Protein AF-A0AA35X325-F1 (afdb_monomer_lite)

Structure (mmCIF, N/CA/C/O backbone):
data_AF-A0AA35X325-F1
#
_entry.id   AF-A0AA35X325-F1
#
loop_
_atom_site.group_PDB
_atom_site.id
_atom_site.type_symbol
_atom_site.label_atom_id
_atom_site.label_alt_id
_atom_site.label_comp_id
_atom_site.label_asym_id
_atom_site.label_entity_id
_atom_site.label_seq_id
_atom_site.pdbx_PDB_ins_code
_atom_site.Cartn_x
_atom_site.Cartn_y
_atom_site.Cartn_z
_atom_site.occupancy
_atom_site.B_iso_or_equiv
_atom_site.auth_seq_id
_atom_site.auth_comp_id
_atom_site.auth_asym_id
_atom_site.auth_atom_id
_atom_site.pdbx_PDB_model_num
ATOM 1 N N . MET A 1 1 ? -26.531 2.133 -11.674 1.00 77.25 1 MET A N 1
ATOM 2 C CA . MET A 1 1 ? -25.649 3.085 -12.400 1.00 77.25 1 MET A CA 1
ATOM 3 C C . MET A 1 1 ? -24.869 2.344 -13.479 1.00 77.25 1 MET A C 1
ATOM 5 O O . MET A 1 1 ? -24.776 1.127 -13.370 1.00 77.25 1 MET A O 1
ATOM 9 N N . VAL A 1 2 ? -24.311 3.029 -14.482 1.00 86.56 2 VAL A N 1
ATOM 10 C CA . VAL A 1 2 ? -23.499 2.398 -15.542 1.00 86.56 2 VAL A CA 1
ATOM 11 C C . VAL A 1 2 ? -22.135 3.082 -15.603 1.00 86.56 2 VAL A C 1
ATOM 13 O O . VAL A 1 2 ? -22.077 4.308 -15.636 1.00 86.56 2 VAL A O 1
ATOM 16 N N . ALA A 1 3 ? -21.059 2.297 -15.596 1.00 74.25 3 ALA A N 1
ATOM 17 C CA . ALA A 1 3 ? -19.699 2.757 -15.848 1.00 74.25 3 ALA A CA 1
ATOM 18 C C . ALA A 1 3 ? -19.297 2.365 -17.268 1.00 74.25 3 ALA A C 1
ATOM 20 O O . ALA A 1 3 ? -19.497 1.219 -17.679 1.00 74.25 3 ALA A O 1
ATOM 21 N N . LYS A 1 4 ? -18.749 3.331 -18.005 1.00 88.06 4 LYS A N 1
ATOM 22 C CA . LYS A 1 4 ? -18.208 3.136 -19.345 1.00 88.06 4 LYS A CA 1
ATOM 23 C C . LYS A 1 4 ? -16.686 3.155 -19.267 1.00 88.06 4 LYS A C 1
ATOM 25 O O . LYS A 1 4 ? -16.117 4.094 -18.715 1.00 88.06 4 LYS A O 1
ATOM 30 N N . TYR A 1 5 ? -16.056 2.130 -19.819 1.00 81.62 5 TYR A N 1
ATOM 31 C CA . TYR A 1 5 ? -14.619 1.924 -19.789 1.00 81.62 5 TYR A CA 1
ATOM 32 C C . TYR A 1 5 ? -14.043 2.134 -21.182 1.00 81.62 5 TYR A C 1
ATOM 34 O O . TYR A 1 5 ? -14.577 1.657 -22.180 1.00 81.62 5 TYR A O 1
ATOM 42 N N . SER A 1 6 ? -12.935 2.853 -21.233 1.00 80.00 6 SER A N 1
ATOM 43 C CA . SER A 1 6 ? -12.142 3.070 -22.433 1.00 80.00 6 SER A CA 1
ATOM 44 C C . SER A 1 6 ? -10.685 3.150 -22.019 1.00 80.00 6 SER A C 1
ATOM 46 O O . SER A 1 6 ? -10.376 3.751 -20.989 1.00 80.00 6 SER A O 1
ATOM 48 N N . CYS A 1 7 ? -9.795 2.585 -22.823 1.00 71.12 7 CYS A N 1
ATOM 49 C CA . CYS A 1 7 ? -8.366 2.734 -22.603 1.00 71.12 7 CYS A CA 1
ATOM 50 C C . CYS A 1 7 ? -7.884 4.041 -23.230 1.00 71.12 7 CYS A C 1
ATOM 52 O O . CYS A 1 7 ? -8.255 4.362 -24.357 1.00 71.12 7 CYS A O 1
ATOM 54 N N . HIS A 1 8 ? -7.087 4.804 -22.479 1.00 63.03 8 HIS A N 1
ATOM 55 C CA . HIS A 1 8 ? -6.370 5.956 -23.028 1.00 63.03 8 HIS A CA 1
ATOM 56 C C . HIS A 1 8 ? -5.252 5.488 -23.977 1.00 63.03 8 HIS A C 1
ATOM 58 O O . HIS A 1 8 ? -5.067 6.076 -25.035 1.00 63.03 8 HIS A O 1
ATOM 64 N N . GLU A 1 9 ? -4.564 4.396 -23.617 1.00 56.88 9 GLU A N 1
ATOM 65 C CA . GLU A 1 9 ? -3.577 3.684 -24.438 1.00 56.88 9 GLU A CA 1
ATOM 66 C C . GLU A 1 9 ? -3.815 2.167 -24.345 1.00 56.88 9 GLU A C 1
ATOM 68 O O . GLU A 1 9 ? -4.211 1.662 -23.290 1.00 56.88 9 GLU A O 1
ATOM 73 N N . GLY A 1 10 ? -3.568 1.444 -25.441 1.00 67.06 10 GLY A N 1
ATOM 74 C CA . GLY A 1 10 ? -3.755 -0.004 -25.531 1.00 67.06 10 GLY A CA 1
ATOM 75 C C . GLY A 1 10 ? -5.182 -0.457 -25.855 1.00 67.06 10 GLY A C 1
ATOM 76 O O . GLY A 1 10 ? -6.081 0.332 -26.158 1.00 67.06 10 GLY A O 1
ATOM 77 N N . THR A 1 11 ? -5.394 -1.767 -25.765 1.00 74.19 11 THR A N 1
ATOM 78 C CA . THR A 1 11 ? -6.650 -2.437 -26.103 1.00 74.19 11 THR A CA 1
ATOM 79 C C . THR A 1 11 ? -7.456 -2.775 -24.845 1.00 74.19 11 THR A C 1
ATOM 81 O O . THR A 1 11 ? -6.959 -3.432 -23.928 1.00 74.19 11 THR A O 1
ATOM 84 N N . LEU A 1 12 ? -8.739 -2.391 -24.820 1.00 80.94 12 LEU A N 1
ATOM 85 C CA . LEU A 1 12 ? -9.670 -2.799 -23.765 1.00 80.94 12 LEU A CA 1
ATOM 86 C C . LEU A 1 12 ? -9.952 -4.306 -23.863 1.00 80.94 12 LEU A C 1
ATOM 88 O O . LEU A 1 12 ? -10.502 -4.786 -24.854 1.00 80.94 12 LEU A O 1
ATOM 92 N N . VAL A 1 13 ? -9.603 -5.051 -22.820 1.00 84.06 13 VAL A N 1
ATOM 93 C CA . VAL A 1 13 ? -9.885 -6.479 -22.677 1.00 84.06 13 VAL A CA 1
ATOM 94 C C . VAL A 1 13 ? -11.000 -6.647 -21.656 1.00 84.06 13 VAL A C 1
ATOM 96 O O . VAL A 1 13 ? -10.779 -6.540 -20.456 1.00 84.06 13 VAL A O 1
ATOM 99 N N . GLY A 1 14 ? -12.214 -6.910 -22.137 1.00 82.56 14 GLY A N 1
ATOM 100 C CA . GLY A 1 14 ? -13.404 -7.086 -21.304 1.00 82.56 14 GLY A CA 1
ATOM 101 C C . GLY A 1 14 ? -14.577 -6.210 -21.757 1.00 82.56 14 GLY A C 1
ATOM 102 O O . GLY A 1 14 ? -14.540 -5.645 -22.851 1.00 82.56 14 GLY A O 1
ATOM 103 N N . PRO A 1 15 ? -15.652 -6.125 -20.954 1.00 83.75 15 PRO A N 1
ATOM 104 C CA . PRO A 1 15 ? -16.854 -5.382 -21.320 1.00 83.75 15 PRO A CA 1
ATOM 105 C C . PRO A 1 15 ? -16.648 -3.858 -21.239 1.00 83.75 15 PRO A C 1
ATOM 107 O O . PRO A 1 15 ? -16.253 -3.334 -20.203 1.00 83.75 15 PRO A O 1
ATOM 110 N N . GLU A 1 16 ? -17.003 -3.133 -22.308 1.00 90.31 16 GLU A N 1
ATOM 111 C CA . GLU A 1 16 ? -16.954 -1.654 -22.381 1.00 90.31 16 GLU A CA 1
ATOM 112 C C . GLU A 1 16 ? -17.887 -0.977 -21.368 1.00 90.31 16 GLU A C 1
ATOM 114 O O . GLU A 1 16 ? -17.675 0.166 -20.968 1.00 90.31 16 GLU A O 1
ATOM 119 N N . MET A 1 17 ? -18.937 -1.671 -20.936 1.00 90.94 17 MET A N 1
ATOM 120 C CA . MET A 1 17 ? -19.908 -1.145 -19.989 1.00 90.94 17 MET A CA 1
ATOM 121 C C . MET A 1 17 ? -20.159 -2.141 -18.872 1.00 90.94 17 MET A C 1
ATOM 123 O O . MET A 1 17 ? -20.413 -3.321 -19.120 1.00 90.94 17 MET A O 1
ATOM 127 N N . ARG A 1 18 ? -20.163 -1.641 -17.637 1.00 89.69 18 ARG A N 1
ATOM 128 C CA . ARG A 1 18 ? -20.608 -2.399 -16.467 1.00 89.69 18 ARG A CA 1
ATOM 129 C C . ARG A 1 18 ? -21.752 -1.675 -15.788 1.00 89.69 18 ARG A C 1
ATOM 131 O O . ARG A 1 18 ? -21.792 -0.449 -15.743 1.00 89.69 18 ARG A O 1
ATOM 138 N N . THR A 1 19 ? -22.676 -2.449 -15.240 1.00 88.38 19 THR A N 1
ATOM 139 C CA . THR A 1 19 ? -23.802 -1.950 -14.453 1.00 88.38 19 THR A CA 1
ATOM 140 C C . THR A 1 19 ? -23.551 -2.252 -12.990 1.00 88.38 19 THR A C 1
ATOM 142 O O . THR A 1 19 ? -23.205 -3.379 -12.643 1.00 88.38 19 THR A O 1
ATOM 145 N N . CYS A 1 20 ? -23.717 -1.254 -12.131 1.00 83.25 20 CYS A N 1
ATOM 146 C CA . CYS A 1 20 ? -23.688 -1.480 -10.695 1.00 83.25 20 CYS A CA 1
ATOM 147 C C . CYS A 1 20 ? -24.996 -2.122 -10.269 1.00 83.25 20 CYS A C 1
ATOM 149 O O . CYS A 1 20 ? -26.074 -1.585 -10.554 1.00 83.25 20 CYS A O 1
ATOM 151 N N . LEU A 1 21 ? -24.864 -3.274 -9.629 1.00 86.56 21 LEU A N 1
ATOM 152 C CA . LEU A 1 21 ? -25.948 -4.087 -9.119 1.00 86.56 21 LEU A CA 1
ATOM 153 C C . LEU A 1 21 ? -26.358 -3.613 -7.718 1.00 86.56 21 LEU A C 1
ATOM 155 O O . LEU A 1 21 ? -25.634 -2.880 -7.049 1.00 86.56 21 LEU A O 1
ATOM 159 N N . GLU A 1 22 ? -27.521 -4.065 -7.252 1.00 78.94 22 GLU A N 1
ATOM 160 C CA . GLU A 1 22 ? -28.063 -3.702 -5.931 1.00 78.94 22 GLU A CA 1
ATOM 161 C C . GLU A 1 22 ? -27.178 -4.161 -4.765 1.00 78.94 22 GLU A C 1
ATOM 163 O O . GLU A 1 22 ? -27.211 -3.576 -3.688 1.00 78.94 22 GLU A O 1
ATOM 168 N N . ASN A 1 23 ? -26.345 -5.179 -4.989 1.00 75.81 23 ASN A N 1
ATOM 169 C CA . ASN A 1 23 ? -25.362 -5.662 -4.021 1.00 75.81 23 ASN A CA 1
ATOM 170 C C . ASN A 1 23 ? -24.028 -4.886 -4.063 1.00 75.81 23 ASN A C 1
ATOM 172 O O . ASN A 1 23 ? -23.029 -5.380 -3.547 1.00 75.81 23 ASN A O 1
ATOM 176 N N . CYS A 1 24 ? -23.990 -3.728 -4.729 1.00 72.06 24 CYS A N 1
ATOM 177 C CA . CYS A 1 24 ? -22.807 -2.880 -4.900 1.00 72.06 24 CYS A CA 1
ATOM 178 C C . CYS A 1 24 ? -21.634 -3.538 -5.653 1.00 72.06 24 CYS A C 1
ATOM 180 O O . CYS A 1 24 ? -20.513 -3.038 -5.606 1.00 72.06 24 CYS A O 1
ATOM 182 N N . SER A 1 25 ? -21.881 -4.632 -6.380 1.00 76.56 25 SER A N 1
ATOM 183 C CA . SER A 1 25 ? -20.913 -5.223 -7.308 1.00 76.56 25 SER A CA 1
ATOM 184 C C . SER A 1 25 ? -21.193 -4.796 -8.745 1.00 76.56 25 SER A C 1
ATOM 186 O O . SER A 1 25 ? -22.324 -4.480 -9.123 1.00 76.56 25 SER A O 1
ATOM 188 N N . TRP A 1 26 ? -20.154 -4.788 -9.571 1.00 83.25 26 TRP A N 1
ATOM 189 C CA . TRP A 1 26 ? -20.296 -4.500 -10.989 1.00 83.25 26 TRP A CA 1
ATOM 190 C C . TRP A 1 26 ? -20.600 -5.774 -11.776 1.00 83.25 26 TRP A C 1
ATOM 192 O O . TRP A 1 26 ? -19.964 -6.809 -11.587 1.00 83.25 26 TRP A O 1
ATOM 202 N N . SER A 1 27 ? -21.549 -5.683 -12.706 1.00 87.06 27 SER A N 1
ATOM 203 C CA . SER A 1 27 ? -21.894 -6.779 -13.608 1.00 87.06 27 SER A CA 1
ATOM 204 C C . SER A 1 27 ? -20.681 -7.240 -14.421 1.00 87.06 27 SER A C 1
ATOM 206 O O . SER A 1 27 ? -19.956 -6.409 -14.979 1.00 87.06 27 SER A O 1
ATOM 208 N N . GLY A 1 28 ? -20.531 -8.556 -14.573 1.00 83.25 28 GLY A N 1
ATOM 209 C CA . GLY A 1 28 ? -19.512 -9.156 -15.432 1.00 83.25 28 GLY A CA 1
ATOM 210 C C . GLY A 1 28 ? -18.080 -8.999 -14.911 1.00 83.25 28 GLY A C 1
ATOM 211 O O . GLY A 1 28 ? -17.837 -8.489 -13.816 1.00 83.25 28 GLY A O 1
ATOM 212 N N . VAL A 1 29 ? -17.129 -9.464 -15.721 1.00 79.06 29 VAL A N 1
ATOM 213 C CA . VAL A 1 29 ? -15.694 -9.351 -15.433 1.00 79.06 29 VAL A CA 1
ATOM 214 C C . VAL A 1 29 ? -15.224 -7.907 -15.577 1.00 79.06 29 VAL A C 1
ATOM 216 O O . VAL A 1 29 ? -15.726 -7.163 -16.419 1.00 79.06 29 VAL A O 1
ATOM 219 N N . GLU A 1 30 ? -14.282 -7.504 -14.732 1.00 78.50 30 GLU A N 1
ATOM 220 C CA . GLU A 1 30 ? -13.661 -6.190 -14.834 1.00 78.50 30 GLU A CA 1
ATOM 221 C C . GLU A 1 30 ? -12.826 -6.088 -16.113 1.00 78.50 30 GLU A C 1
ATOM 223 O O . GLU A 1 30 ? -12.002 -6.972 -16.357 1.00 78.50 30 GLU A O 1
ATOM 228 N N . PRO A 1 31 ? -13.044 -5.059 -16.953 1.00 81.94 31 PRO A N 1
ATOM 229 C CA . PRO A 1 31 ? -12.206 -4.848 -18.109 1.00 81.94 31 PRO A CA 1
ATOM 230 C C . PRO A 1 31 ? -10.837 -4.332 -17.671 1.00 81.94 31 PRO A C 1
ATOM 232 O O . PRO A 1 31 ? -10.733 -3.473 -16.795 1.00 81.94 31 PRO A O 1
ATOM 235 N N . SER A 1 32 ? -9.790 -4.818 -18.322 1.00 77.69 32 SER A N 1
ATOM 236 C CA . SER A 1 32 ? -8.428 -4.320 -18.162 1.00 77.69 32 SER A CA 1
ATOM 237 C C . SER A 1 32 ? -7.954 -3.659 -19.449 1.00 77.69 32 SER A C 1
ATOM 239 O O . SER A 1 32 ? -8.405 -3.993 -20.546 1.00 77.69 32 SER A O 1
ATOM 241 N N . CYS A 1 33 ? -7.040 -2.702 -19.330 1.00 69.94 33 CYS A N 1
ATOM 242 C CA . CYS A 1 33 ? -6.306 -2.216 -20.488 1.00 69.94 33 CYS A CA 1
ATOM 243 C C . CYS A 1 33 ? -5.093 -3.112 -20.676 1.00 69.94 33 CYS A C 1
ATOM 245 O O . CYS A 1 33 ? -4.198 -3.144 -19.834 1.00 69.94 33 CYS A O 1
ATOM 247 N N . ARG A 1 34 ? -5.076 -3.859 -21.776 1.00 70.81 34 ARG A N 1
ATOM 248 C CA . ARG A 1 34 ? -3.862 -4.521 -22.225 1.00 70.81 34 ARG A CA 1
ATOM 249 C C . ARG A 1 34 ? -3.090 -3.499 -23.038 1.00 70.81 34 ARG A C 1
ATOM 251 O O . ARG A 1 34 ? -3.601 -3.043 -24.058 1.00 70.81 34 ARG A O 1
ATOM 258 N N . ALA A 1 35 ? -1.895 -3.135 -22.578 1.00 60.53 35 ALA A N 1
ATOM 259 C CA . ALA A 1 35 ? -0.989 -2.329 -23.383 1.00 60.53 35 ALA A CA 1
ATOM 260 C C . ALA A 1 35 ? -0.863 -2.979 -24.765 1.00 60.53 35 ALA A C 1
ATOM 262 O O . ALA A 1 35 ? -0.752 -4.205 -24.865 1.00 60.53 35 ALA A O 1
ATOM 263 N N . ASP A 1 36 ? -0.933 -2.178 -25.824 1.00 56.12 36 ASP A N 1
ATOM 264 C CA . ASP A 1 36 ? -0.565 -2.698 -27.128 1.00 56.12 36 ASP A CA 1
ATOM 265 C C . ASP A 1 36 ? 0.918 -3.049 -27.022 1.00 56.12 36 ASP A C 1
ATOM 267 O O . ASP A 1 36 ? 1.764 -2.183 -26.824 1.00 56.12 36 ASP A O 1
ATOM 271 N N . GLU A 1 37 ? 1.228 -4.343 -27.098 1.00 53.28 37 GLU A N 1
ATOM 272 C CA . GLU A 1 37 ? 2.586 -4.897 -26.990 1.00 53.28 37 GLU A CA 1
ATOM 273 C C . GLU A 1 37 ? 3.538 -4.352 -28.079 1.00 53.28 37 GLU A C 1
ATOM 275 O O . GLU A 1 37 ? 4.717 -4.696 -28.129 1.00 53.28 37 GLU A O 1
ATOM 280 N N . SER A 1 38 ? 3.048 -3.472 -28.955 1.00 48.53 38 SER A N 1
ATOM 281 C CA . SER A 1 38 ? 3.828 -2.704 -29.908 1.00 48.53 38 SER A CA 1
ATOM 282 C C . SER A 1 38 ? 4.342 -1.396 -29.289 1.00 48.53 38 SER A C 1
ATOM 284 O O . SER A 1 38 ? 3.757 -0.331 -29.476 1.00 48.53 38 SER A O 1
ATOM 286 N N . ASN A 1 39 ? 5.515 -1.512 -28.666 1.00 50.94 39 ASN A N 1
ATOM 287 C CA . ASN A 1 39 ? 6.536 -0.471 -28.487 1.00 50.94 39 ASN A CA 1
ATOM 288 C C . ASN A 1 39 ? 6.370 0.512 -27.320 1.00 50.94 39 ASN A C 1
ATOM 290 O O . ASN A 1 39 ? 6.187 1.713 -27.508 1.00 50.94 39 ASN A O 1
ATOM 294 N N . GLY A 1 40 ? 6.658 -0.010 -26.129 1.00 59.81 40 GLY A N 1
ATOM 295 C CA . GLY A 1 40 ? 7.314 0.755 -25.077 1.00 59.81 40 GLY A CA 1
ATOM 296 C C . GLY A 1 40 ? 6.371 1.326 -24.032 1.00 59.81 40 GLY A C 1
ATOM 297 O O . GLY A 1 40 ? 5.292 1.832 -24.309 1.00 59.81 40 GLY A O 1
ATOM 298 N N . CYS A 1 41 ? 6.828 1.277 -22.790 1.00 67.62 41 CYS A N 1
ATOM 299 C CA . CYS A 1 41 ? 6.292 2.119 -21.744 1.00 67.62 41 CYS A CA 1
ATOM 300 C C . CYS A 1 41 ? 6.527 3.580 -22.183 1.00 67.62 41 CYS A C 1
ATOM 302 O O . CYS A 1 41 ? 7.651 3.941 -22.500 1.00 67.62 41 CYS A O 1
ATOM 304 N N . SER A 1 42 ? 5.499 4.411 -22.345 1.00 58.06 42 SER A N 1
ATOM 305 C CA . SER A 1 42 ? 5.648 5.771 -22.919 1.00 58.06 42 SER A CA 1
ATOM 306 C C . SER A 1 42 ? 5.153 6.886 -22.001 1.00 58.06 42 SER A C 1
ATOM 308 O O . SER A 1 42 ? 5.399 8.062 -22.269 1.00 58.06 42 SER A O 1
ATOM 310 N N . SER A 1 43 ? 4.517 6.534 -20.884 1.00 58.88 43 SER A N 1
ATOM 311 C CA . SER A 1 43 ? 3.878 7.481 -19.972 1.00 58.88 43 SER A CA 1
ATOM 312 C C . SER A 1 43 ? 4.402 7.356 -18.533 1.00 58.88 43 SER A C 1
ATOM 314 O O . SER A 1 43 ? 4.502 6.239 -18.022 1.00 58.88 43 SER A O 1
ATOM 316 N N . PRO A 1 44 ? 4.653 8.472 -17.822 1.00 57.72 44 PRO A N 1
ATOM 317 C CA . PRO A 1 44 ? 4.916 8.457 -16.382 1.00 57.72 44 PRO A CA 1
ATOM 318 C C . PRO A 1 44 ? 3.797 7.724 -15.615 1.00 57.72 44 PRO A C 1
ATOM 320 O O . PRO A 1 44 ? 2.626 7.900 -15.966 1.00 57.72 44 PRO A O 1
ATOM 323 N N . PRO A 1 45 ? 4.108 6.939 -14.561 1.00 59.38 45 PRO A N 1
ATOM 324 C CA . PRO A 1 45 ? 5.341 6.953 -13.764 1.00 59.38 45 PRO A CA 1
ATOM 325 C C . PRO A 1 45 ? 6.338 5.819 -14.099 1.00 59.38 45 PRO A C 1
ATOM 327 O O . PRO A 1 45 ? 6.833 5.136 -13.202 1.00 59.38 45 PRO A O 1
ATOM 330 N N . THR A 1 46 ? 6.646 5.589 -15.377 1.00 69.38 46 THR A N 1
ATOM 331 C CA . THR A 1 46 ? 7.637 4.578 -15.782 1.00 69.38 46 THR A CA 1
ATOM 332 C C . THR A 1 46 ? 9.054 4.946 -15.346 1.00 69.38 46 THR A C 1
ATOM 334 O O . THR A 1 46 ? 9.450 6.116 -15.345 1.00 69.38 46 THR A O 1
ATOM 337 N N . ARG A 1 47 ? 9.844 3.943 -14.945 1.00 77.56 47 ARG A N 1
ATOM 338 C CA . ARG A 1 47 ? 11.237 4.157 -14.527 1.00 77.56 47 ARG A CA 1
ATOM 339 C C . ARG A 1 47 ? 12.175 4.117 -15.729 1.00 77.56 47 ARG A C 1
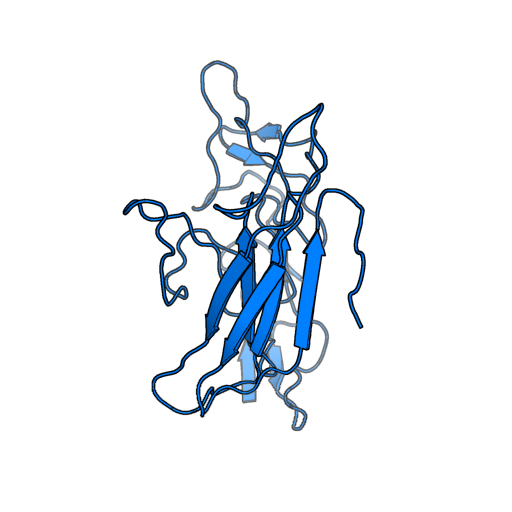ATOM 341 O O . ARG A 1 47 ? 12.134 3.184 -16.524 1.00 77.56 47 ARG A O 1
ATOM 348 N N . GLN A 1 48 ? 13.049 5.114 -15.834 1.00 83.00 48 GLN A N 1
ATOM 349 C CA . GLN A 1 48 ? 14.077 5.177 -16.873 1.00 83.00 48 GLN A CA 1
ATOM 350 C C . GLN A 1 48 ? 15.273 4.290 -16.527 1.00 83.00 48 GLN A C 1
ATOM 352 O O . GLN A 1 48 ? 15.634 4.141 -15.356 1.00 83.00 48 GLN A O 1
ATOM 357 N N . CYS A 1 49 ? 15.914 3.737 -17.554 1.00 85.31 49 CYS A N 1
ATOM 358 C CA . CYS A 1 49 ? 17.157 3.005 -17.372 1.00 85.31 49 CYS A CA 1
ATOM 359 C C . CYS A 1 49 ? 18.278 3.925 -16.892 1.00 85.31 49 CYS A C 1
ATOM 361 O O . CYS A 1 49 ? 18.387 5.088 -17.281 1.00 85.31 49 CYS A O 1
ATOM 363 N N . VAL A 1 50 ? 19.172 3.362 -16.091 1.00 84.56 50 VAL A N 1
ATOM 364 C CA . VAL A 1 50 ? 20.362 4.049 -15.611 1.00 84.56 50 VAL A CA 1
ATOM 365 C C . VAL A 1 50 ? 21.487 3.860 -16.629 1.00 84.56 50 VAL A C 1
ATOM 367 O O . VAL A 1 50 ? 21.987 2.752 -16.851 1.00 84.56 50 VAL A O 1
ATOM 370 N N . ALA A 1 51 ? 21.897 4.965 -17.248 1.00 80.94 51 ALA A N 1
ATOM 371 C CA . ALA A 1 51 ? 23.090 5.027 -18.085 1.00 80.94 51 ALA A CA 1
ATOM 372 C C . ALA A 1 51 ? 24.374 4.930 -17.228 1.00 80.94 51 ALA A C 1
ATOM 374 O O . ALA A 1 51 ? 24.365 5.329 -16.061 1.00 80.94 51 ALA A O 1
ATOM 375 N N . PRO A 1 52 ? 25.501 4.431 -17.772 1.00 83.06 52 PRO A N 1
ATOM 376 C CA . PRO A 1 52 ? 25.704 3.963 -19.149 1.00 83.06 52 PRO A CA 1
ATOM 377 C C . PRO A 1 52 ? 25.384 2.476 -19.354 1.00 83.06 52 PRO A C 1
ATOM 379 O O . PRO A 1 52 ? 25.403 1.997 -20.481 1.00 83.06 52 PRO A O 1
ATOM 382 N N . PHE A 1 53 ? 25.125 1.733 -18.277 1.00 81.25 53 PHE A N 1
ATOM 383 C CA . PHE A 1 53 ? 25.032 0.273 -18.333 1.00 81.25 53 PHE A CA 1
ATOM 384 C C . PHE A 1 53 ? 23.652 -0.247 -18.758 1.00 81.25 53 PHE A C 1
ATOM 386 O O . PHE A 1 53 ? 23.470 -1.458 -18.798 1.00 81.25 53 PHE A O 1
ATOM 393 N N . ASN A 1 54 ? 22.701 0.643 -19.077 1.00 82.12 54 ASN A N 1
ATOM 394 C CA . ASN A 1 54 ? 21.339 0.307 -19.507 1.00 82.12 54 ASN A CA 1
ATOM 395 C C . ASN A 1 54 ? 20.699 -0.740 -18.587 1.00 82.12 54 ASN A C 1
ATOM 397 O O . ASN A 1 54 ? 20.236 -1.789 -19.024 1.00 82.12 54 ASN A O 1
ATOM 401 N N . TYR A 1 55 ? 20.722 -0.451 -17.288 1.00 82.62 55 TYR A N 1
ATOM 402 C CA . TYR A 1 55 ? 20.188 -1.324 -16.248 1.00 82.62 55 TYR A CA 1
ATOM 403 C C . TYR A 1 55 ? 19.168 -0.576 -15.395 1.00 82.62 55 TYR A C 1
ATOM 405 O O . TYR A 1 55 ? 19.107 0.652 -15.401 1.00 82.62 55 TYR A O 1
ATOM 413 N N .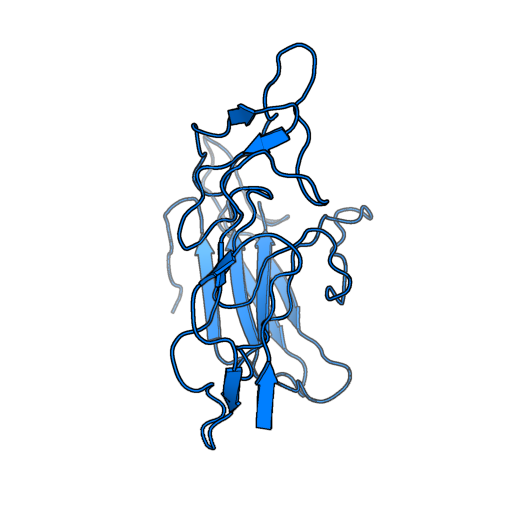 CYS A 1 56 ? 18.383 -1.322 -14.630 1.00 78.44 56 CYS A N 1
ATOM 414 C CA . CYS A 1 56 ? 17.212 -0.798 -13.935 1.00 78.44 56 CYS A CA 1
ATOM 415 C C . CYS A 1 56 ? 17.409 -0.514 -12.441 1.00 78.44 56 CYS A C 1
ATOM 417 O O . CYS A 1 56 ? 16.447 -0.496 -11.678 1.00 78.44 56 CYS A O 1
ATOM 419 N N . GLY A 1 57 ? 18.647 -0.231 -12.015 1.00 70.50 57 GLY A N 1
ATOM 420 C CA . GLY A 1 57 ? 18.945 0.136 -10.627 1.00 70.50 57 GLY A CA 1
ATOM 421 C C . GLY A 1 57 ? 18.589 -0.954 -9.608 1.00 70.50 57 GLY A C 1
ATOM 422 O O . GLY A 1 57 ? 18.340 -2.107 -9.952 1.00 70.50 57 GLY A O 1
ATOM 423 N N . SER A 1 58 ? 18.527 -0.573 -8.330 1.00 60.38 58 SER A N 1
ATOM 424 C CA . SER A 1 58 ? 18.072 -1.435 -7.227 1.00 60.38 58 SER A CA 1
ATOM 425 C C . SER A 1 58 ? 16.545 -1.546 -7.159 1.00 60.38 58 SER A C 1
ATOM 427 O O . SER A 1 58 ? 15.984 -1.484 -6.064 1.00 60.38 58 SER A O 1
ATOM 429 N N . LEU A 1 59 ? 15.850 -1.684 -8.294 1.00 57.97 59 LEU A N 1
ATOM 430 C CA . LEU A 1 59 ? 14.438 -2.061 -8.277 1.00 57.97 59 LEU A CA 1
ATOM 431 C C . LEU A 1 59 ? 14.328 -3.486 -7.733 1.00 57.97 59 LEU A C 1
ATOM 433 O O . LEU A 1 59 ? 14.298 -4.468 -8.465 1.00 57.97 59 LEU A O 1
ATOM 437 N N . ARG A 1 60 ? 14.304 -3.612 -6.406 1.00 51.34 60 ARG A N 1
ATOM 438 C CA . ARG A 1 60 ? 13.883 -4.838 -5.749 1.00 51.34 60 ARG A CA 1
ATOM 439 C C . ARG A 1 60 ? 12.366 -4.842 -5.827 1.00 51.34 60 ARG A C 1
ATOM 441 O O . ARG A 1 60 ? 11.702 -4.183 -5.035 1.00 51.34 60 ARG A O 1
ATOM 448 N N . GLY A 1 61 ? 11.819 -5.570 -6.798 1.00 43.91 61 GLY A N 1
ATOM 449 C CA . GLY A 1 61 ? 10.427 -5.999 -6.690 1.00 43.91 61 GLY A CA 1
ATOM 450 C C . GLY A 1 61 ? 10.225 -6.754 -5.363 1.00 43.91 61 GLY A C 1
ATOM 451 O O . GLY A 1 61 ? 11.209 -7.244 -4.798 1.00 43.91 61 GLY A O 1
ATOM 452 N N . PRO A 1 62 ? 8.990 -6.912 -4.864 1.00 43.16 62 PRO A N 1
ATOM 453 C CA . PRO A 1 62 ? 8.729 -7.509 -3.545 1.00 43.16 62 PRO A CA 1
ATOM 454 C C . PRO A 1 62 ? 9.256 -8.943 -3.364 1.00 43.16 62 PRO A C 1
ATOM 456 O O . PRO A 1 62 ? 9.360 -9.416 -2.240 1.00 43.16 62 PRO A O 1
ATOM 459 N N . ASN A 1 63 ? 9.664 -9.596 -4.459 1.00 42.31 63 ASN A N 1
ATOM 460 C CA . ASN A 1 63 ? 10.268 -10.930 -4.488 1.00 42.31 63 ASN A CA 1
ATOM 461 C C . ASN A 1 63 ? 11.713 -10.954 -5.031 1.00 42.31 63 ASN A C 1
ATOM 463 O O . ASN A 1 63 ? 12.198 -12.010 -5.420 1.00 42.31 63 ASN A O 1
ATOM 467 N N . GLY A 1 64 ? 12.400 -9.809 -5.135 1.00 48.56 64 GLY A N 1
ATOM 468 C CA . GLY A 1 64 ? 13.734 -9.750 -5.743 1.00 48.56 64 GLY A CA 1
ATOM 469 C C . GLY A 1 64 ? 13.736 -10.146 -7.224 1.00 48.56 64 GLY A C 1
ATOM 470 O O . GLY A 1 64 ? 14.631 -10.871 -7.645 1.00 48.56 64 GLY A O 1
ATOM 471 N N . TYR A 1 65 ? 12.728 -9.703 -7.990 1.00 51.75 65 TYR A N 1
ATOM 472 C CA . TYR A 1 65 ? 12.571 -10.002 -9.421 1.00 51.75 65 TYR A CA 1
ATOM 473 C C . TYR A 1 65 ? 13.899 -9.791 -10.168 1.00 51.75 65 TYR A C 1
ATOM 475 O O . TYR A 1 65 ? 14.350 -8.660 -10.338 1.00 51.75 65 TYR A O 1
ATOM 483 N N . GLN A 1 66 ? 14.532 -10.887 -10.589 1.00 54.66 66 GLN A N 1
ATOM 484 C CA . GLN A 1 66 ? 15.806 -10.873 -11.320 1.00 54.66 66 GLN A CA 1
ATOM 485 C C . GLN A 1 66 ? 15.632 -10.564 -12.817 1.00 54.66 66 GLN A C 1
ATOM 487 O O . GLN A 1 66 ? 16.621 -10.433 -13.529 1.00 54.66 66 GLN A O 1
ATOM 492 N N . ASP A 1 67 ? 14.394 -10.368 -13.273 1.00 68.88 67 ASP A N 1
ATOM 493 C CA . ASP A 1 67 ? 14.038 -10.271 -14.692 1.00 68.88 67 ASP A CA 1
ATOM 494 C C . ASP A 1 67 ? 13.505 -8.875 -15.081 1.00 68.88 67 ASP A C 1
ATOM 496 O O . ASP A 1 67 ? 12.645 -8.743 -15.949 1.00 68.88 67 ASP A O 1
ATOM 500 N N . ILE A 1 68 ? 13.977 -7.809 -14.424 1.00 78.31 68 ILE A N 1
ATOM 501 C CA . ILE A 1 68 ? 13.699 -6.433 -14.871 1.00 78.31 68 ILE A CA 1
ATOM 502 C C . ILE A 1 68 ? 14.662 -6.098 -16.006 1.00 78.31 68 ILE A C 1
ATOM 504 O O . ILE A 1 68 ? 15.881 -6.157 -15.832 1.00 78.31 68 ILE A O 1
ATOM 508 N N . THR A 1 69 ? 14.125 -5.718 -17.161 1.00 80.38 69 THR A N 1
ATOM 509 C CA . THR A 1 69 ? 14.920 -5.465 -18.367 1.00 80.38 69 THR A CA 1
ATOM 510 C C . THR A 1 69 ? 14.841 -4.007 -18.788 1.00 80.38 69 THR A C 1
ATOM 512 O O . THR A 1 69 ? 13.804 -3.359 -18.667 1.00 80.38 69 THR A O 1
ATOM 515 N N . CYS A 1 70 ? 15.965 -3.475 -19.266 1.00 83.06 70 CYS A N 1
ATOM 516 C CA . CYS A 1 70 ? 15.983 -2.183 -19.931 1.00 83.06 70 CYS A CA 1
ATOM 517 C C . CYS A 1 70 ? 15.636 -2.383 -21.405 1.00 83.06 70 CYS A C 1
ATOM 519 O O . CYS A 1 70 ? 16.397 -3.016 -22.139 1.00 83.06 70 CYS A O 1
ATOM 521 N N . VAL A 1 71 ? 14.513 -1.823 -21.835 1.00 84.12 71 VAL A N 1
ATOM 522 C CA . VAL A 1 71 ? 14.033 -1.883 -23.216 1.00 84.12 71 VAL A CA 1
ATOM 523 C C . VAL A 1 71 ? 13.716 -0.457 -23.648 1.00 84.12 71 VAL A C 1
ATOM 525 O O . VAL A 1 71 ? 12.971 0.249 -22.971 1.00 84.12 71 VAL A O 1
ATOM 528 N N . ASP A 1 72 ? 14.348 -0.002 -24.730 1.00 82.56 72 ASP A N 1
ATOM 529 C CA . ASP A 1 72 ? 14.175 1.349 -25.287 1.00 82.56 72 ASP A CA 1
ATOM 530 C C . ASP A 1 72 ? 14.334 2.490 -24.260 1.00 82.56 72 ASP A C 1
ATOM 532 O O . ASP A 1 72 ? 13.639 3.504 -24.288 1.00 82.56 72 ASP A O 1
ATOM 536 N N . GLY A 1 73 ? 15.278 2.329 -23.325 1.00 79.81 73 GLY A N 1
ATOM 537 C CA . GLY A 1 73 ? 15.575 3.329 -22.295 1.00 79.81 73 GLY A CA 1
ATOM 538 C C . GLY A 1 73 ? 14.617 3.321 -21.101 1.00 79.81 73 GLY A C 1
ATOM 539 O O . GLY A 1 73 ? 14.743 4.183 -20.225 1.00 79.81 73 GLY A O 1
ATOM 540 N N . GLN A 1 74 ? 13.710 2.344 -21.015 1.00 84.12 74 GLN A N 1
ATOM 541 C CA . GLN A 1 74 ? 12.784 2.185 -19.896 1.00 84.12 74 GLN A CA 1
ATOM 542 C C . GLN A 1 74 ? 12.847 0.805 -19.252 1.00 84.12 74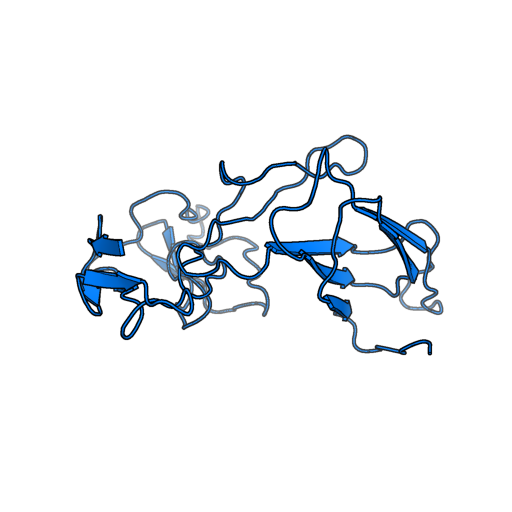 GLN A C 1
ATOM 544 O O . GLN A 1 74 ? 13.136 -0.203 -19.894 1.00 84.12 74 GLN A O 1
ATOM 549 N N . CYS A 1 75 ? 12.572 0.781 -17.953 1.00 81.94 75 CYS A N 1
ATOM 550 C CA . CYS A 1 75 ? 12.560 -0.426 -17.151 1.00 81.94 75 CYS A CA 1
ATOM 551 C C . CYS A 1 75 ? 11.228 -1.146 -17.268 1.00 81.94 75 CYS A C 1
ATOM 553 O O . CYS A 1 75 ? 10.186 -0.595 -16.924 1.00 81.94 75 CYS A O 1
ATOM 555 N N . GLN A 1 76 ? 11.301 -2.391 -17.719 1.00 82.88 76 GLN A N 1
ATOM 556 C CA . GLN A 1 76 ? 10.164 -3.272 -17.905 1.00 82.88 76 GLN A CA 1
ATOM 557 C C . GLN A 1 76 ? 10.251 -4.443 -16.932 1.00 82.88 76 GLN A C 1
ATOM 559 O O . GLN A 1 76 ? 11.261 -5.150 -16.868 1.00 82.88 76 GLN A O 1
ATOM 564 N N . CYS A 1 77 ? 9.180 -4.643 -16.173 1.00 79.88 77 CYS A N 1
ATOM 565 C CA . CYS A 1 77 ? 9.011 -5.773 -15.275 1.00 79.88 77 CYS A CA 1
ATOM 566 C C . CYS A 1 77 ? 8.256 -6.910 -15.961 1.00 79.88 77 CYS A C 1
ATOM 568 O O . CYS A 1 77 ? 7.439 -6.656 -16.843 1.00 79.88 77 CYS A O 1
ATOM 570 N N . PRO A 1 78 ? 8.439 -8.170 -15.549 1.00 72.88 78 PRO A N 1
ATOM 571 C CA . PRO A 1 78 ? 7.629 -9.267 -16.063 1.00 72.88 78 PRO A CA 1
ATOM 572 C C . PRO A 1 78 ? 6.209 -9.092 -15.533 1.00 72.88 78 PRO A C 1
ATOM 574 O O . PRO A 1 78 ? 5.912 -9.405 -14.379 1.00 72.88 78 PRO A O 1
ATOM 577 N N . GLY A 1 79 ? 5.359 -8.490 -16.364 1.00 69.31 79 GLY A N 1
ATOM 578 C CA . GLY A 1 79 ? 3.974 -8.212 -16.022 1.00 69.31 79 GLY A CA 1
ATOM 579 C C . GLY A 1 79 ? 3.277 -9.509 -15.635 1.00 69.31 79 GLY A C 1
ATOM 580 O O . GLY A 1 79 ? 3.462 -10.549 -16.270 1.00 69.31 79 GLY A O 1
ATOM 581 N N . ASN A 1 80 ? 2.491 -9.461 -14.569 1.00 74.06 80 ASN A N 1
ATOM 582 C CA . ASN A 1 80 ? 1.669 -10.586 -14.143 1.00 74.06 80 ASN A CA 1
ATOM 583 C C . ASN A 1 80 ? 0.349 -10.066 -13.566 1.00 74.06 80 ASN A C 1
ATOM 585 O O . ASN A 1 80 ? 0.106 -8.863 -13.552 1.00 74.06 80 ASN A O 1
ATOM 589 N N . ALA A 1 81 ? -0.505 -10.967 -13.078 1.00 74.44 81 ALA A N 1
ATOM 590 C CA . ALA A 1 81 ? -1.829 -10.615 -12.559 1.00 74.44 81 ALA A CA 1
ATOM 591 C C . ALA A 1 81 ? -1.822 -9.649 -11.353 1.00 74.44 81 ALA A C 1
ATOM 593 O O . ALA A 1 81 ? -2.886 -9.191 -10.951 1.00 74.44 81 ALA A O 1
ATOM 594 N N . PHE A 1 82 ? -0.657 -9.381 -10.757 1.00 77.38 82 PHE A N 1
ATOM 595 C CA . PHE A 1 82 ? -0.507 -8.565 -9.554 1.00 77.38 82 PHE A CA 1
ATOM 596 C C . PHE A 1 82 ? 0.501 -7.426 -9.702 1.00 77.38 82 PHE A C 1
ATOM 598 O O . PHE A 1 82 ? 0.596 -6.606 -8.796 1.00 77.38 82 PHE A O 1
ATOM 605 N N . TYR A 1 83 ? 1.278 -7.373 -10.788 1.00 78.94 83 TYR A N 1
ATOM 606 C CA . TYR A 1 83 ? 2.323 -6.369 -11.000 1.00 78.94 83 TYR A CA 1
ATOM 607 C C . TYR A 1 83 ? 2.254 -5.810 -12.409 1.00 78.94 83 TYR A C 1
ATOM 609 O O . TYR A 1 83 ? 2.180 -6.553 -13.389 1.00 78.94 83 TYR A O 1
ATOM 617 N N . ASP A 1 84 ? 2.281 -4.486 -12.492 1.00 80.88 84 ASP A N 1
ATOM 618 C CA . ASP A 1 84 ? 2.254 -3.771 -13.756 1.00 80.88 84 ASP A CA 1
ATOM 619 C C . ASP A 1 84 ? 3.610 -3.860 -14.475 1.00 80.88 84 ASP A C 1
ATOM 621 O O . ASP A 1 84 ? 4.677 -3.719 -13.871 1.00 80.88 84 ASP A O 1
ATOM 625 N N . HIS A 1 85 ? 3.556 -4.092 -15.786 1.00 80.50 85 HIS A N 1
ATOM 626 C CA . HIS A 1 85 ? 4.732 -4.287 -16.636 1.00 80.50 85 HIS A CA 1
ATOM 627 C C . HIS A 1 85 ? 5.626 -3.041 -16.708 1.00 80.50 85 HIS A C 1
ATOM 629 O O . HIS A 1 85 ? 6.846 -3.160 -16.791 1.00 80.50 85 HIS A O 1
ATOM 635 N N . CYS A 1 86 ? 5.031 -1.851 -16.651 1.00 78.56 86 CYS A N 1
ATOM 636 C CA . CYS A 1 86 ? 5.703 -0.596 -16.971 1.00 78.56 86 CYS A CA 1
ATOM 637 C C . CYS A 1 86 ? 6.152 0.201 -15.742 1.00 78.56 86 CYS A C 1
ATOM 639 O O . CYS A 1 86 ? 7.167 0.897 -15.766 1.00 78.56 86 CYS A O 1
ATOM 641 N N . THR A 1 87 ? 5.404 0.109 -14.651 1.00 78.00 87 THR A N 1
ATOM 642 C CA . THR A 1 87 ? 5.709 0.789 -13.388 1.00 78.00 87 THR A CA 1
ATOM 643 C C . THR A 1 87 ? 6.403 -0.127 -12.389 1.00 78.00 87 THR A C 1
ATOM 645 O O . THR A 1 87 ? 6.991 0.372 -11.431 1.00 78.00 87 THR A O 1
ATOM 648 N N . CYS A 1 88 ? 6.340 -1.450 -12.593 1.00 78.12 88 CYS A N 1
ATOM 649 C CA . CYS A 1 88 ? 6.783 -2.464 -11.634 1.00 78.12 88 CYS A CA 1
ATOM 650 C C . CYS A 1 88 ? 6.046 -2.420 -10.286 1.00 78.12 88 CYS A C 1
ATOM 652 O O . CYS A 1 88 ? 6.439 -3.111 -9.342 1.00 78.12 88 CYS A O 1
ATOM 654 N N . LEU A 1 89 ? 4.996 -1.605 -10.177 1.00 80.31 89 LEU A N 1
ATOM 655 C CA . LEU A 1 89 ? 4.208 -1.468 -8.965 1.00 80.31 89 LEU A CA 1
ATOM 656 C C . LEU A 1 89 ? 3.092 -2.517 -8.942 1.00 80.31 89 LEU A C 1
ATOM 658 O O . LEU A 1 89 ? 2.631 -2.962 -10.002 1.00 80.31 89 LEU A O 1
ATOM 662 N N . PRO A 1 90 ? 2.649 -2.935 -7.746 1.00 80.75 90 PRO A N 1
ATOM 663 C CA . PRO A 1 90 ? 1.527 -3.845 -7.649 1.00 80.75 90 PRO A CA 1
ATOM 664 C C . PRO A 1 90 ? 0.241 -3.223 -8.208 1.00 80.75 90 PRO A C 1
ATOM 666 O O . PRO A 1 90 ? 0.019 -2.014 -8.114 1.00 80.75 90 PRO A O 1
ATOM 669 N N . HIS A 1 91 ? -0.646 -4.058 -8.730 1.00 80.31 91 HIS A N 1
ATOM 670 C CA . HIS A 1 91 ? -2.026 -3.687 -9.010 1.00 80.31 91 HIS A CA 1
ATOM 671 C C . HIS A 1 91 ? -2.973 -4.799 -8.554 1.00 80.31 91 HIS A C 1
ATOM 673 O O . HIS A 1 91 ? -2.617 -5.977 -8.557 1.00 80.31 91 HIS A O 1
ATOM 679 N N . ILE A 1 92 ? -4.176 -4.424 -8.122 1.00 77.75 92 ILE A N 1
ATOM 680 C CA . ILE A 1 92 ? -5.207 -5.368 -7.682 1.00 77.75 92 ILE A CA 1
ATOM 681 C C . ILE A 1 92 ? -6.590 -4.856 -8.085 1.00 77.75 92 ILE A C 1
ATOM 683 O O . ILE A 1 92 ? -6.973 -3.747 -7.715 1.00 77.75 92 ILE A O 1
ATOM 687 N N . GLY A 1 93 ? -7.336 -5.642 -8.867 1.00 79.38 93 GLY A N 1
ATOM 688 C CA . GLY A 1 93 ? -8.585 -5.163 -9.477 1.00 79.38 93 GLY A CA 1
ATOM 689 C C . GLY A 1 93 ? -8.342 -3.872 -10.267 1.00 79.38 93 GLY A C 1
ATOM 690 O O . GLY A 1 93 ? -7.374 -3.784 -11.027 1.00 79.38 93 GLY A O 1
ATOM 691 N N . SER A 1 94 ? -9.142 -2.833 -10.015 1.00 80.44 94 SER A N 1
ATOM 692 C CA . SER A 1 94 ? -8.936 -1.509 -10.630 1.00 80.44 94 SER A CA 1
ATOM 693 C C . SER A 1 94 ? -7.915 -0.604 -9.921 1.00 80.44 94 SER A C 1
ATOM 695 O O . SER A 1 94 ? -7.655 0.513 -10.374 1.00 80.44 94 SER A O 1
ATOM 697 N N . CYS A 1 95 ? -7.321 -1.046 -8.811 1.00 82.75 95 CYS A N 1
ATOM 698 C CA . CYS A 1 95 ? -6.286 -0.294 -8.107 1.00 82.75 95 CYS A CA 1
ATOM 699 C C . CYS A 1 95 ? -4.920 -0.500 -8.773 1.00 82.75 95 CYS A C 1
ATOM 701 O O . CYS A 1 95 ? -4.235 -1.488 -8.515 1.00 82.75 95 CYS A O 1
ATOM 703 N N . LEU A 1 96 ? -4.496 0.471 -9.585 1.00 83.25 96 LEU A N 1
ATOM 704 C CA . LEU A 1 96 ? -3.103 0.612 -10.010 1.00 83.25 96 LEU A CA 1
ATOM 705 C C . LEU A 1 96 ? -2.354 1.470 -8.985 1.00 83.25 96 LEU A C 1
ATOM 707 O O . LEU A 1 96 ? -2.625 2.671 -8.878 1.00 83.25 96 LEU A O 1
ATOM 711 N N . ILE A 1 97 ? -1.439 0.865 -8.223 1.00 84.69 97 ILE A N 1
ATOM 712 C CA . ILE A 1 97 ? -0.657 1.586 -7.216 1.00 84.69 97 ILE A CA 1
ATOM 713 C C . ILE A 1 97 ? 0.286 2.568 -7.905 1.00 84.69 97 ILE A C 1
ATOM 715 O O . ILE A 1 97 ? 0.973 2.231 -8.867 1.00 84.69 97 ILE A O 1
ATOM 719 N N . LYS A 1 98 ? 0.331 3.793 -7.386 1.00 82.44 98 LYS A N 1
ATOM 720 C CA . LYS A 1 98 ? 1.223 4.856 -7.844 1.00 82.44 98 LYS A CA 1
ATOM 721 C C . LYS A 1 98 ? 1.983 5.437 -6.662 1.00 82.44 98 LYS A C 1
ATOM 723 O O . LYS A 1 98 ? 1.442 5.540 -5.561 1.00 82.44 98 LYS A O 1
ATOM 728 N N . GLN A 1 99 ? 3.224 5.826 -6.920 1.00 80.44 99 GLN A N 1
ATOM 729 C CA . GLN A 1 99 ? 4.020 6.609 -5.985 1.00 80.44 99 GLN A CA 1
ATOM 730 C C . GLN A 1 99 ? 3.432 8.022 -5.857 1.00 80.44 99 GLN A C 1
ATOM 732 O O . GLN A 1 99 ? 3.070 8.613 -6.874 1.00 80.44 99 GLN A O 1
ATOM 737 N N . ASP A 1 100 ? 3.334 8.534 -4.628 1.00 68.69 100 ASP A N 1
ATOM 738 C CA . ASP A 1 100 ? 2.923 9.906 -4.289 1.00 68.69 100 ASP A CA 1
ATOM 739 C C . ASP A 1 100 ? 1.651 10.354 -5.041 1.00 68.69 100 ASP A C 1
ATOM 741 O O . ASP A 1 100 ? 1.511 11.486 -5.507 1.00 68.69 100 ASP A O 1
ATOM 745 N N . SER A 1 101 ? 0.714 9.411 -5.204 1.00 65.12 101 SER A N 1
ATOM 746 C CA . SER A 1 101 ? -0.572 9.629 -5.864 1.00 65.12 101 SER A CA 1
ATOM 747 C C . SER A 1 101 ? -1.345 10.755 -5.179 1.00 65.12 101 SER A C 1
ATOM 749 O O . SER A 1 101 ? -1.419 10.806 -3.957 1.00 65.12 101 SER A O 1
ATOM 751 N N . ALA A 1 102 ? -2.037 11.595 -5.954 1.00 61.56 102 ALA A N 1
ATOM 752 C CA . ALA A 1 102 ? -2.923 12.645 -5.431 1.00 61.56 102 ALA A CA 1
ATOM 753 C C . ALA A 1 102 ? -4.068 12.112 -4.542 1.00 61.56 102 ALA A C 1
ATOM 755 O O . ALA A 1 102 ? -4.751 12.878 -3.869 1.00 61.56 102 ALA A O 1
ATOM 756 N N . SER A 1 103 ? -4.295 10.798 -4.555 1.00 63.41 103 SER A N 1
ATOM 757 C CA . SER A 1 103 ? -5.217 10.105 -3.658 1.00 63.41 103 SER A CA 1
ATOM 758 C C . SER A 1 103 ? -4.648 9.823 -2.264 1.00 63.41 103 SER A C 1
ATOM 760 O O . SER A 1 103 ? -5.356 9.263 -1.433 1.00 63.41 103 SER A O 1
ATOM 762 N N . ILE A 1 104 ? -3.375 10.132 -2.016 1.00 67.00 104 ILE A N 1
ATOM 763 C CA . ILE A 1 104 ? -2.701 9.875 -0.746 1.00 67.00 104 ILE A CA 1
ATOM 764 C C . ILE A 1 104 ? -2.945 11.066 0.178 1.00 67.00 104 ILE A C 1
ATOM 766 O O . ILE A 1 104 ? -2.611 12.204 -0.136 1.00 67.00 104 ILE A O 1
ATOM 770 N N . VAL A 1 105 ? -3.572 10.784 1.320 1.00 64.44 105 VAL A N 1
ATOM 771 C CA . VAL A 1 105 ? -4.096 11.801 2.246 1.00 64.44 105 VAL A CA 1
ATOM 772 C C . VAL A 1 105 ? -3.063 12.198 3.318 1.00 64.44 105 VAL A C 1
ATOM 774 O O . VAL A 1 105 ? -3.276 13.156 4.055 1.00 64.44 105 VAL A O 1
ATOM 777 N N . GLY A 1 106 ? -1.908 11.525 3.383 1.00 66.56 106 GLY A N 1
ATOM 778 C CA . GLY A 1 106 ? -0.820 11.883 4.294 1.00 66.56 106 GLY A CA 1
ATOM 779 C C . GLY A 1 106 ? 0.521 11.252 3.922 1.00 66.56 106 GLY A C 1
ATOM 780 O O . GLY A 1 106 ? 0.563 10.151 3.377 1.00 66.56 106 GLY A O 1
ATOM 781 N N . THR A 1 107 ? 1.609 11.957 4.234 1.00 69.38 107 THR A N 1
ATOM 782 C CA . THR A 1 107 ? 2.992 11.531 3.984 1.00 69.38 107 THR A CA 1
ATOM 783 C C . THR A 1 107 ? 3.648 11.168 5.322 1.00 69.38 107 THR A C 1
ATOM 785 O O . THR A 1 107 ? 3.676 12.021 6.212 1.00 69.38 107 THR A O 1
ATOM 788 N N . PRO A 1 108 ? 4.132 9.925 5.516 1.00 76.06 108 PRO A N 1
ATOM 789 C CA . PRO A 1 108 ? 4.872 9.555 6.710 1.00 76.06 108 PRO A CA 1
ATOM 790 C C . PRO A 1 108 ? 6.176 10.347 6.781 1.00 76.06 108 PRO A C 1
ATOM 792 O O . PRO A 1 108 ? 6.708 10.774 5.758 1.00 76.06 108 PRO A O 1
ATOM 795 N N . THR A 1 109 ? 6.691 10.540 7.992 1.00 78.38 109 THR A N 1
ATOM 796 C CA . THR A 1 109 ? 7.981 11.198 8.206 1.00 78.38 109 THR A CA 1
ATOM 797 C C . THR A 1 109 ? 8.857 10.379 9.141 1.00 78.38 109 THR A C 1
ATOM 799 O O . THR A 1 109 ? 8.380 9.977 10.205 1.00 78.38 109 THR A O 1
ATOM 802 N N . THR A 1 110 ? 10.130 10.220 8.797 1.00 76.19 110 THR A N 1
ATOM 803 C CA . THR A 1 110 ? 11.165 9.591 9.629 1.00 76.19 110 THR A CA 1
ATOM 804 C C . THR A 1 110 ? 12.212 10.643 9.959 1.00 76.19 110 THR A C 1
ATOM 806 O O . THR A 1 110 ? 12.734 11.279 9.054 1.00 76.19 110 THR A O 1
ATOM 809 N N . ASP A 1 111 ? 12.492 10.889 11.241 1.00 78.81 111 ASP A N 1
ATOM 810 C CA . ASP A 1 111 ? 13.481 11.893 11.683 1.00 78.81 111 ASP A CA 1
ATOM 811 C C . ASP A 1 111 ? 13.289 13.311 11.095 1.00 78.81 111 ASP A C 1
ATOM 813 O O . ASP A 1 111 ? 14.209 14.124 11.046 1.00 78.81 111 ASP A O 1
ATOM 817 N N . GLY A 1 112 ? 12.052 13.636 10.701 1.00 78.38 112 GLY A N 1
ATOM 818 C CA . GLY A 1 112 ? 11.680 14.905 10.068 1.00 78.38 112 GLY A CA 1
ATOM 819 C C . GLY A 1 112 ? 11.714 14.892 8.536 1.00 78.38 112 GLY A C 1
ATOM 820 O O . GLY A 1 112 ? 11.185 15.821 7.926 1.00 78.38 112 GLY A O 1
ATOM 821 N N . ASP A 1 113 ? 12.243 13.836 7.920 1.00 78.69 113 ASP A N 1
ATOM 822 C CA . ASP A 1 113 ? 12.256 13.649 6.472 1.00 78.69 113 ASP A CA 1
ATOM 823 C C . ASP A 1 113 ? 10.977 12.960 5.996 1.00 78.69 113 ASP A C 1
ATOM 825 O O . ASP A 1 113 ? 10.490 12.020 6.616 1.00 78.69 113 ASP A O 1
ATOM 829 N N . SER A 1 114 ? 10.410 13.441 4.888 1.00 80.69 114 SER A N 1
ATOM 830 C CA . SER A 1 114 ? 9.218 12.840 4.283 1.00 80.69 114 SER A CA 1
ATOM 831 C C . SER A 1 114 ? 9.554 11.529 3.586 1.00 80.69 114 SER A C 1
ATOM 833 O O . SER A 1 114 ? 10.459 11.464 2.756 1.00 80.69 114 SER A O 1
ATOM 835 N N . GLU A 1 115 ? 8.769 10.507 3.883 1.00 79.75 115 GLU A N 1
ATOM 836 C CA . GLU A 1 115 ? 8.888 9.182 3.302 1.00 79.75 115 GLU A CA 1
ATOM 837 C C . GLU A 1 115 ? 8.016 9.038 2.060 1.00 79.75 115 GLU A C 1
ATOM 839 O O . GLU A 1 115 ? 6.950 9.643 1.931 1.00 79.75 115 GLU A O 1
ATOM 844 N N . THR A 1 116 ? 8.464 8.192 1.135 1.00 78.44 116 THR A N 1
ATOM 845 C CA . THR A 1 116 ? 7.711 7.921 -0.092 1.00 78.44 116 THR A CA 1
ATOM 846 C C . THR A 1 116 ? 6.425 7.164 0.215 1.00 78.44 116 THR A C 1
ATOM 848 O O . THR A 1 116 ? 6.433 6.167 0.940 1.00 78.44 116 THR A O 1
ATOM 851 N N . THR A 1 117 ? 5.327 7.583 -0.409 1.00 82.38 117 THR A N 1
ATOM 852 C CA . THR A 1 117 ? 4.025 6.936 -0.241 1.00 82.38 117 THR A CA 1
ATOM 853 C C . THR A 1 117 ? 3.555 6.247 -1.505 1.00 82.38 117 THR A C 1
ATOM 855 O O . THR A 1 117 ? 3.891 6.641 -2.619 1.00 82.38 117 THR A O 1
ATOM 858 N N . TYR A 1 118 ? 2.741 5.209 -1.332 1.00 85.75 118 TYR A N 1
ATOM 859 C CA . TYR A 1 118 ? 2.157 4.460 -2.434 1.00 85.75 118 TYR A CA 1
ATOM 860 C C . TYR A 1 118 ? 0.664 4.299 -2.198 1.00 85.75 118 TYR A C 1
ATOM 862 O O . TYR A 1 118 ? 0.234 3.972 -1.093 1.00 85.75 118 TYR A O 1
ATOM 870 N N . GLY A 1 119 ? -0.134 4.522 -3.237 1.00 86.81 119 GLY A N 1
ATOM 871 C CA . GLY A 1 119 ? -1.580 4.429 -3.115 1.00 86.81 119 GLY A CA 1
ATOM 872 C C . GLY A 1 119 ? -2.302 4.427 -4.450 1.00 86.81 119 GLY A C 1
ATOM 873 O O . GLY A 1 119 ? -1.720 4.640 -5.513 1.00 86.81 119 GLY A O 1
ATOM 874 N N . CYS A 1 120 ? -3.599 4.172 -4.374 1.00 85.06 120 CYS A N 1
ATOM 875 C CA . CYS A 1 120 ? -4.522 4.128 -5.499 1.00 85.06 120 CYS A CA 1
ATOM 876 C C . CYS A 1 120 ? -5.944 4.402 -4.988 1.00 85.06 120 CYS A C 1
ATOM 878 O O . CYS A 1 120 ? -6.202 4.352 -3.785 1.00 85.06 120 CYS A O 1
ATOM 880 N N . VAL A 1 121 ? -6.885 4.606 -5.908 1.00 84.88 121 VAL A N 1
ATOM 881 C CA . VAL A 1 121 ? -8.321 4.537 -5.611 1.00 84.88 121 VAL A CA 1
ATOM 882 C C . VAL A 1 121 ? -8.920 3.453 -6.490 1.00 84.88 121 VAL A C 1
ATOM 884 O O . VAL A 1 121 ? -8.943 3.595 -7.710 1.00 84.88 121 VAL A O 1
ATOM 887 N N . ALA A 1 122 ? -9.393 2.373 -5.873 1.00 83.75 122 ALA A N 1
ATOM 888 C CA . ALA A 1 122 ? -10.131 1.326 -6.569 1.00 83.75 122 ALA A CA 1
ATOM 889 C C . ALA A 1 122 ? -11.569 1.787 -6.860 1.00 83.75 122 ALA A C 1
ATOM 891 O O . ALA A 1 122 ? -12.314 2.163 -5.955 1.00 83.75 122 ALA A O 1
ATOM 892 N N . SER A 1 123 ? -11.966 1.721 -8.128 1.00 80.94 123 SER A N 1
ATOM 893 C CA . SER A 1 123 ? -13.339 1.945 -8.606 1.00 80.94 123 SER A CA 1
ATOM 894 C C . SER A 1 123 ? -14.277 0.748 -8.376 1.00 80.94 123 SER A C 1
ATOM 896 O O . SER A 1 123 ? -15.501 0.882 -8.440 1.00 80.94 123 SER A O 1
ATOM 898 N N . ASP A 1 124 ? -13.703 -0.417 -8.081 1.00 77.94 124 ASP A N 1
ATOM 899 C CA . ASP A 1 124 ? -14.368 -1.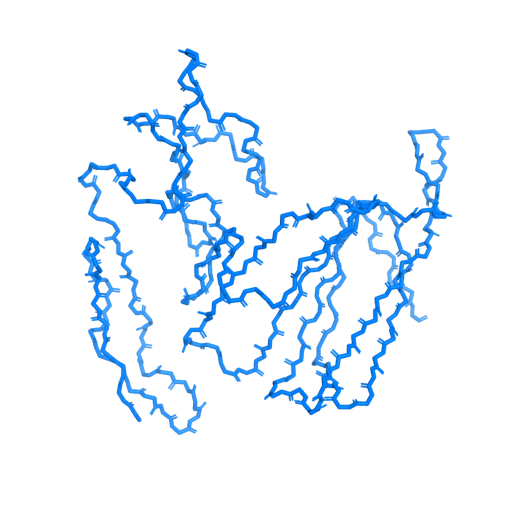701 -7.854 1.00 77.94 124 ASP A CA 1
ATOM 900 C C . ASP A 1 124 ? -14.407 -2.114 -6.372 1.00 77.94 124 ASP A C 1
ATOM 902 O O . ASP A 1 124 ? -14.952 -3.164 -6.040 1.00 77.94 124 ASP A O 1
ATOM 906 N N . ASN A 1 125 ? -13.892 -1.275 -5.463 1.00 80.81 125 ASN A N 1
ATOM 907 C CA . ASN A 1 125 ? -13.929 -1.510 -4.021 1.00 80.81 125 ASN A CA 1
ATOM 908 C C . ASN A 1 125 ? -14.681 -0.388 -3.291 1.00 80.81 125 ASN A C 1
ATOM 910 O O . ASN A 1 125 ? -14.180 0.729 -3.135 1.00 80.81 125 ASN A O 1
ATOM 914 N N . CYS A 1 126 ? -15.869 -0.710 -2.780 1.00 80.81 126 CYS A N 1
ATOM 915 C CA . CYS A 1 126 ? -16.655 0.154 -1.897 1.00 80.81 126 CYS A CA 1
ATOM 916 C C . CYS A 1 126 ? -16.720 -0.338 -0.444 1.00 80.81 126 CYS A C 1
ATOM 918 O O . CYS A 1 126 ? -17.333 0.328 0.385 1.00 80.81 126 CYS A O 1
ATOM 920 N N . ASN A 1 127 ? -16.117 -1.487 -0.131 1.00 84.69 127 ASN A N 1
ATOM 921 C CA . ASN A 1 127 ? -16.382 -2.211 1.114 1.00 84.69 127 ASN A CA 1
ATOM 922 C C . ASN A 1 127 ? -15.441 -1.816 2.247 1.00 84.69 127 ASN A C 1
ATOM 924 O O . ASN A 1 127 ? -15.856 -1.774 3.399 1.00 84.69 127 ASN A O 1
ATOM 928 N N . TYR A 1 128 ? -14.179 -1.552 1.926 1.00 88.12 128 TYR A N 1
ATOM 929 C CA . TYR A 1 128 ? -13.151 -1.284 2.923 1.00 88.12 128 TYR A CA 1
ATOM 930 C C . TYR A 1 128 ? -12.069 -0.368 2.370 1.00 88.12 128 TYR A C 1
ATOM 932 O O . TYR A 1 128 ? -11.843 -0.286 1.159 1.00 88.12 128 TYR A O 1
ATOM 940 N N . GLU A 1 129 ? -11.387 0.304 3.283 1.00 88.69 129 GLU A N 1
ATOM 941 C CA . GLU A 1 129 ? -10.146 1.020 3.021 1.00 88.69 129 GLU A CA 1
ATOM 942 C C . GLU A 1 129 ? -8.975 0.188 3.549 1.00 88.69 129 GLU A C 1
ATOM 944 O O . GLU A 1 129 ? -9.095 -0.434 4.603 1.00 88.69 129 GLU A O 1
ATOM 949 N N . VAL A 1 130 ? -7.860 0.130 2.818 1.00 89.25 130 VAL A N 1
ATOM 950 C CA . VAL A 1 130 ? -6.685 -0.656 3.221 1.00 89.25 130 VAL A CA 1
ATOM 951 C C . VAL A 1 130 ? -5.521 0.284 3.476 1.00 89.25 130 VAL A C 1
ATOM 953 O O . VAL A 1 130 ? -5.134 1.034 2.584 1.00 89.25 130 VAL A O 1
ATOM 956 N N . HIS A 1 131 ? -4.945 0.208 4.673 1.00 89.44 131 HIS A N 1
ATOM 957 C CA . HIS A 1 131 ? -3.724 0.927 5.035 1.00 89.44 131 HIS A CA 1
ATOM 958 C C . HIS A 1 131 ? -2.628 -0.073 5.371 1.00 89.44 131 HIS A C 1
ATOM 960 O O . HIS A 1 131 ? -2.829 -0.965 6.196 1.00 89.44 131 HIS A O 1
ATOM 966 N N . VAL A 1 132 ? -1.472 0.076 4.727 1.00 90.00 132 VAL A N 1
ATOM 967 C CA . VAL A 1 132 ? -0.299 -0.772 4.952 1.00 90.00 132 VAL A CA 1
ATOM 968 C C . VAL A 1 132 ? 0.790 0.075 5.592 1.00 90.00 132 VAL A C 1
ATOM 970 O O . VAL A 1 132 ? 1.223 1.064 5.008 1.00 90.00 132 VAL A O 1
ATOM 973 N N . ILE A 1 133 ? 1.233 -0.316 6.784 1.00 89.56 133 ILE A N 1
ATOM 974 C CA . ILE A 1 133 ? 2.290 0.368 7.530 1.00 89.56 133 ILE A CA 1
ATOM 975 C C . ILE A 1 133 ? 3.447 -0.603 7.703 1.00 89.56 133 ILE A C 1
ATOM 977 O O . ILE A 1 133 ? 3.282 -1.680 8.278 1.00 89.56 133 ILE A O 1
ATOM 981 N N . GLY A 1 134 ? 4.614 -0.218 7.194 1.00 88.88 134 GLY A N 1
ATOM 982 C CA . GLY A 1 134 ? 5.846 -0.976 7.346 1.00 88.88 134 GLY A CA 1
ATOM 983 C C . GLY A 1 134 ? 6.758 -0.362 8.392 1.00 88.88 134 GLY A C 1
ATOM 984 O O . GLY A 1 134 ? 7.015 0.836 8.346 1.00 88.88 134 GLY A O 1
ATOM 985 N N . ASN A 1 135 ? 7.271 -1.188 9.299 1.00 87.62 135 ASN A N 1
ATOM 986 C CA . ASN A 1 135 ? 8.345 -0.808 10.204 1.00 87.62 135 ASN A CA 1
ATOM 987 C C . ASN A 1 135 ? 9.539 -1.755 10.041 1.00 87.62 135 ASN A C 1
ATOM 989 O O . ASN A 1 135 ? 9.401 -2.964 10.210 1.00 87.62 135 ASN A O 1
ATOM 993 N N . TYR A 1 136 ? 10.719 -1.225 9.725 1.00 85.50 136 TYR A N 1
ATOM 994 C CA . TYR A 1 136 ? 11.919 -2.053 9.627 1.00 85.50 136 TYR A CA 1
ATOM 995 C C . TYR A 1 136 ? 12.286 -2.642 10.999 1.00 85.50 136 TYR A C 1
ATOM 997 O O . TYR A 1 136 ? 12.320 -3.863 11.155 1.00 85.50 136 TYR A O 1
ATOM 1005 N N . GLU A 1 137 ? 12.459 -1.787 12.009 1.00 85.94 137 GLU A N 1
ATOM 1006 C CA . GLU A 1 137 ? 12.763 -2.178 13.385 1.00 85.94 137 GLU A CA 1
ATOM 1007 C C . GLU A 1 137 ? 12.190 -1.161 14.383 1.00 85.94 137 GLU A C 1
ATOM 1009 O O . GLU A 1 137 ? 12.095 0.034 14.116 1.00 85.94 137 GLU A O 1
ATOM 1014 N N . SER A 1 138 ? 11.775 -1.625 15.560 1.00 84.38 138 SER A N 1
ATOM 1015 C CA . SER A 1 138 ? 11.336 -0.734 16.640 1.00 84.38 138 SER A CA 1
ATOM 1016 C C . SER A 1 138 ? 12.534 -0.097 17.347 1.00 84.38 138 SER A C 1
ATOM 1018 O O . SER A 1 138 ? 13.477 -0.808 17.691 1.00 84.38 138 SER A O 1
ATOM 1020 N N . SER A 1 139 ? 12.439 1.188 17.693 1.00 79.31 139 SER A N 1
ATOM 1021 C CA . SER A 1 139 ? 13.511 1.961 18.347 1.00 79.31 139 SER A CA 1
ATOM 1022 C C . SER A 1 139 ? 14.024 1.375 19.670 1.00 79.31 139 SER A C 1
ATOM 1024 O O . SER A 1 139 ? 15.188 1.554 20.012 1.00 79.31 139 SER A O 1
ATOM 1026 N N . ASN A 1 140 ? 13.172 0.658 20.406 1.00 84.50 140 ASN A N 1
ATOM 1027 C CA . ASN A 1 140 ? 13.507 0.052 21.700 1.00 84.50 140 ASN A CA 1
ATOM 1028 C C . ASN A 1 140 ? 13.729 -1.471 21.623 1.00 84.50 140 ASN A C 1
ATOM 1030 O O . ASN A 1 140 ? 13.768 -2.138 22.658 1.00 84.50 140 ASN A O 1
ATOM 1034 N N . GLY A 1 141 ? 13.789 -2.035 20.415 1.00 82.81 141 GLY A N 1
ATOM 1035 C CA . GLY A 1 141 ? 14.081 -3.452 20.199 1.00 82.81 141 GLY A CA 1
ATOM 1036 C C . GLY A 1 141 ? 15.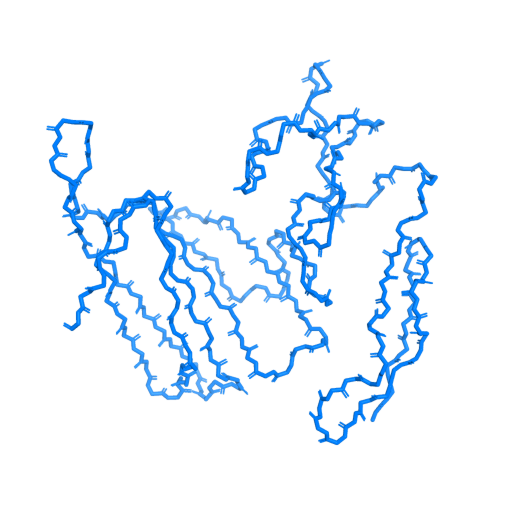582 -3.731 20.191 1.00 82.81 141 GLY A C 1
ATOM 1037 O O . GLY A 1 141 ? 16.399 -2.814 20.141 1.00 82.81 141 GLY A O 1
ATOM 1038 N N . THR A 1 142 ? 15.957 -5.009 20.218 1.00 82.38 142 THR A N 1
ATOM 1039 C CA . THR A 1 142 ? 17.342 -5.428 19.959 1.00 82.38 142 THR A CA 1
ATOM 1040 C C . THR A 1 142 ? 17.410 -6.196 18.653 1.00 82.38 142 THR A C 1
ATOM 1042 O O . THR A 1 142 ? 16.659 -7.148 18.444 1.00 82.38 142 THR A O 1
ATOM 1045 N N . HIS A 1 143 ? 18.343 -5.799 17.793 1.00 79.44 143 HIS A N 1
ATOM 1046 C CA . HIS A 1 143 ? 18.617 -6.445 16.518 1.00 79.44 143 HIS A CA 1
ATOM 1047 C C . HIS A 1 143 ? 20.133 -6.632 16.358 1.00 79.44 143 HIS A C 1
ATOM 1049 O O . HIS A 1 143 ? 20.925 -5.734 16.645 1.00 79.44 143 HIS A O 1
ATOM 1055 N N . GLY A 1 144 ? 20.549 -7.824 15.926 1.00 74.31 144 GLY A N 1
ATOM 1056 C CA . GLY A 1 144 ? 21.949 -8.147 15.680 1.00 74.31 144 GLY A CA 1
ATOM 1057 C C . GLY A 1 144 ? 22.148 -9.618 15.328 1.00 74.31 144 GLY A C 1
ATOM 1058 O O . GLY A 1 144 ? 21.365 -10.476 15.719 1.00 74.31 144 GLY A O 1
ATOM 1059 N N . VAL A 1 145 ? 23.223 -9.920 14.596 1.00 73.25 145 VAL A N 1
ATOM 1060 C CA . VAL A 1 145 ? 23.541 -11.284 14.118 1.00 73.25 145 VAL A CA 1
ATOM 1061 C C . VAL A 1 145 ? 23.836 -12.255 15.272 1.00 73.25 145 VAL A C 1
ATOM 1063 O O . VAL A 1 145 ? 23.644 -13.460 15.138 1.00 73.25 145 VAL A O 1
ATOM 1066 N N . PHE A 1 146 ? 24.295 -11.730 16.410 1.00 78.88 146 PHE A N 1
ATOM 1067 C CA . PHE A 1 146 ? 24.735 -12.508 17.573 1.00 78.88 146 PHE A CA 1
ATOM 1068 C C . PHE A 1 146 ? 23.962 -12.181 18.855 1.00 78.88 146 PHE A C 1
ATOM 1070 O O . PHE A 1 146 ? 24.376 -12.583 19.940 1.00 78.88 146 PHE A O 1
ATOM 1077 N N . THR A 1 147 ? 22.870 -11.426 18.751 1.00 76.69 147 THR A N 1
ATOM 1078 C CA . THR A 1 147 ? 22.025 -11.061 19.890 1.00 76.69 147 THR A CA 1
ATOM 1079 C C . THR A 1 147 ? 20.625 -11.589 19.669 1.00 76.69 147 THR A C 1
ATOM 1081 O O . THR A 1 147 ? 20.138 -11.593 18.539 1.00 76.69 147 THR A O 1
ATOM 1084 N N . ASP A 1 148 ? 19.958 -11.979 20.750 1.00 81.38 148 ASP A N 1
ATOM 1085 C CA . ASP A 1 148 ? 18.547 -12.326 20.671 1.00 81.38 148 ASP A CA 1
ATOM 1086 C C . ASP A 1 148 ? 17.753 -11.139 20.116 1.00 81.38 148 ASP A C 1
ATOM 1088 O O . ASP A 1 148 ? 17.939 -9.983 20.520 1.00 81.38 148 ASP A O 1
ATOM 1092 N N . ARG A 1 149 ? 16.873 -11.439 19.162 1.00 85.81 149 ARG A N 1
ATOM 1093 C CA . ARG A 1 149 ? 15.970 -10.452 18.581 1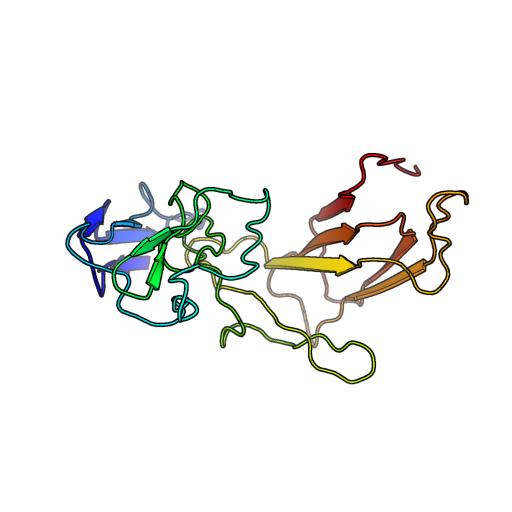.00 85.81 149 ARG A CA 1
ATOM 1094 C C . ARG A 1 149 ? 14.822 -10.213 19.544 1.00 85.81 149 ARG A C 1
ATOM 1096 O O . ARG A 1 149 ? 13.961 -11.079 19.712 1.00 85.81 149 ARG A O 1
ATOM 1103 N N . VAL A 1 150 ? 14.824 -9.054 20.190 1.00 87.56 150 VAL A N 1
ATOM 1104 C CA . VAL A 1 150 ? 13.787 -8.672 21.149 1.00 87.56 150 VAL A CA 1
ATOM 1105 C C . VAL A 1 150 ? 12.919 -7.598 20.527 1.00 87.56 150 VAL A C 1
ATOM 1107 O O . VAL A 1 150 ? 13.412 -6.571 20.066 1.00 87.56 150 VAL A O 1
ATOM 1110 N N . ALA A 1 151 ? 11.612 -7.841 20.553 1.00 89.25 151 ALA A N 1
ATOM 1111 C CA . ALA A 1 151 ? 10.633 -6.886 20.073 1.00 89.25 151 ALA A CA 1
ATOM 1112 C C . ALA A 1 151 ? 10.613 -5.629 20.950 1.00 89.25 151 ALA A C 1
ATOM 1114 O O . ALA A 1 151 ? 10.370 -5.715 22.158 1.00 89.25 151 ALA A O 1
ATOM 1115 N N . GLY A 1 152 ? 10.812 -4.470 20.331 1.00 90.06 152 GLY A N 1
ATOM 1116 C CA . GLY A 1 152 ? 10.459 -3.182 20.915 1.00 90.06 152 GLY A CA 1
ATOM 1117 C C . GLY A 1 152 ? 9.051 -2.763 20.505 1.00 90.06 152 GLY A C 1
ATOM 1118 O O . GLY A 1 152 ? 8.394 -3.406 19.682 1.00 90.06 152 GLY A O 1
ATOM 1119 N N . ASP A 1 153 ? 8.575 -1.677 21.102 1.00 92.06 153 ASP A N 1
ATOM 1120 C CA . ASP A 1 153 ? 7.214 -1.200 20.880 1.00 92.06 153 ASP A CA 1
ATOM 1121 C C . ASP A 1 153 ? 7.119 -0.314 19.631 1.00 92.06 153 ASP A C 1
ATOM 1123 O O . ASP A 1 153 ? 8.023 0.463 19.322 1.00 92.06 153 ASP A O 1
ATOM 1127 N N . THR A 1 154 ? 6.002 -0.409 18.916 1.00 91.75 154 THR A N 1
ATOM 1128 C CA . THR A 1 154 ? 5.626 0.527 17.849 1.00 91.75 154 THR A CA 1
ATOM 1129 C C . THR A 1 154 ? 4.168 0.912 18.024 1.00 91.75 154 THR A C 1
ATOM 1131 O O . THR A 1 154 ? 3.280 0.060 17.960 1.00 91.75 154 THR A O 1
ATOM 1134 N N . ASP A 1 155 ? 3.931 2.197 18.272 1.00 91.75 155 ASP A N 1
ATOM 1135 C CA . ASP A 1 155 ? 2.597 2.753 18.460 1.00 91.75 155 ASP A CA 1
ATOM 1136 C C . ASP A 1 155 ? 1.983 3.154 17.121 1.00 91.75 155 ASP A C 1
ATOM 1138 O O . ASP A 1 155 ? 2.577 3.906 16.351 1.00 91.75 155 ASP A O 1
ATOM 1142 N N . VAL A 1 156 ? 0.769 2.676 16.861 1.00 91.94 156 VAL A N 1
ATOM 1143 C CA . VAL A 1 156 ? -0.038 3.071 15.705 1.00 91.94 156 VAL A CA 1
ATOM 1144 C C . VAL A 1 156 ? -1.299 3.733 16.228 1.00 91.94 156 VAL A C 1
ATOM 1146 O O . VAL A 1 156 ? -2.092 3.111 16.935 1.00 91.94 156 VAL A O 1
ATOM 1149 N N . ILE A 1 157 ? -1.481 5.006 15.886 1.00 91.25 157 ILE A N 1
ATOM 1150 C CA . ILE A 1 157 ? -2.651 5.787 16.280 1.00 91.25 157 ILE A CA 1
ATOM 1151 C C . ILE A 1 157 ? -3.510 5.992 15.039 1.00 91.25 157 ILE A C 1
ATOM 1153 O O . ILE A 1 157 ? -3.085 6.646 14.090 1.00 91.25 157 ILE A O 1
ATOM 1157 N N . VAL A 1 158 ? -4.719 5.437 15.052 1.00 90.38 158 VAL A N 1
ATOM 1158 C CA . VAL A 1 158 ? -5.689 5.588 13.966 1.00 90.38 158 VAL A CA 1
ATOM 1159 C C . VAL A 1 158 ? -6.765 6.561 14.412 1.00 90.38 158 VAL A C 1
ATOM 1161 O O . VAL A 1 158 ? -7.473 6.311 15.393 1.00 90.38 158 VAL A O 1
ATOM 1164 N N . SER A 1 159 ? -6.884 7.670 13.687 1.00 89.25 159 SER A N 1
ATOM 1165 C CA . SER A 1 159 ? -7.860 8.715 13.967 1.00 89.25 159 SER A CA 1
ATOM 1166 C C . SER A 1 159 ? -8.521 9.246 12.702 1.00 89.25 159 SER A C 1
ATOM 1168 O O . SER A 1 159 ? -7.970 9.168 11.607 1.00 89.25 159 SER A O 1
ATOM 1170 N N . VAL A 1 160 ? -9.734 9.773 12.864 1.00 85.25 160 VAL A N 1
ATOM 1171 C CA . VAL A 1 160 ? -10.524 10.390 11.792 1.00 85.25 160 VAL A CA 1
ATOM 1172 C C . VAL A 1 160 ? -11.182 11.666 12.309 1.00 85.25 160 VAL A C 1
ATOM 1174 O O . VAL A 1 160 ? -11.592 11.747 13.467 1.00 85.25 160 VAL A O 1
ATOM 1177 N N . SER A 1 161 ? -11.313 12.677 11.451 1.00 78.88 161 SER A N 1
ATOM 1178 C CA . SER A 1 161 ? -12.017 13.928 11.761 1.00 78.88 161 SER A CA 1
ATOM 1179 C C . SER A 1 161 ? -13.532 13.800 11.518 1.00 78.88 161 SER A C 1
ATOM 1181 O O . SER A 1 161 ? -14.120 14.623 10.816 1.00 78.88 161 SER A O 1
ATOM 1183 N N . GLY A 1 162 ? -14.153 12.729 12.021 1.00 78.94 162 GLY A N 1
ATOM 1184 C CA . GLY A 1 162 ? -15.553 12.380 11.757 1.00 78.94 162 GLY A CA 1
ATOM 1185 C C . GLY A 1 162 ? -15.839 10.895 11.983 1.00 78.94 162 GLY A C 1
ATOM 1186 O O . GLY A 1 162 ? -15.212 10.267 12.830 1.00 78.94 162 GLY A O 1
ATOM 1187 N N . GLU A 1 163 ? -16.769 10.325 11.220 1.00 74.69 163 GLU A N 1
ATOM 1188 C CA . GLU A 1 163 ? -16.919 8.870 11.118 1.00 74.69 163 GLU A CA 1
ATOM 1189 C C . GLU A 1 163 ? -16.165 8.360 9.892 1.00 74.69 163 GLU A C 1
ATOM 1191 O O . GLU A 1 163 ? -16.194 8.982 8.827 1.00 74.69 163 GLU A O 1
ATOM 1196 N N . SER A 1 164 ? -15.487 7.222 10.039 1.00 72.81 164 SER A N 1
ATOM 1197 C CA . SER A 1 164 ? -14.852 6.555 8.909 1.00 72.81 164 SER A CA 1
ATOM 1198 C C . SER A 1 164 ? -15.930 6.138 7.903 1.00 72.81 164 SER A C 1
ATOM 1200 O O . SER A 1 164 ? -16.833 5.383 8.273 1.00 72.81 164 SER A O 1
ATOM 1202 N N . PRO A 1 165 ? -15.857 6.571 6.631 1.00 76.88 165 PRO A N 1
ATOM 1203 C CA . PRO A 1 165 ? -16.886 6.256 5.640 1.00 76.88 165 PRO A CA 1
ATOM 1204 C C . PRO A 1 165 ? -16.914 4.765 5.283 1.00 76.88 165 PRO A C 1
ATOM 1206 O O . PRO A 1 165 ? -17.883 4.288 4.694 1.00 76.88 165 PRO A O 1
ATOM 1209 N N . ARG A 1 166 ? -15.835 4.035 5.595 1.00 85.38 166 ARG A N 1
ATOM 1210 C CA . ARG A 1 166 ? -15.688 2.597 5.367 1.00 85.38 166 ARG A CA 1
ATOM 1211 C C . ARG A 1 166 ? -14.948 1.950 6.541 1.00 85.38 166 ARG A C 1
ATOM 1213 O O . ARG A 1 166 ? -14.125 2.615 7.174 1.00 85.38 166 ARG A O 1
ATOM 1220 N N . PRO A 1 167 ? -15.191 0.662 6.826 1.00 92.00 167 PRO A N 1
ATOM 1221 C CA . PRO A 1 167 ? -14.320 -0.118 7.692 1.00 92.00 167 PRO A CA 1
ATOM 1222 C C . PRO A 1 167 ? -12.873 -0.135 7.177 1.00 92.00 167 PRO A C 1
ATOM 1224 O O . PRO A 1 167 ? -12.628 -0.237 5.972 1.00 92.00 167 PRO A O 1
ATOM 1227 N N . LEU A 1 168 ? -11.918 -0.057 8.099 1.00 91.88 168 LEU A N 1
ATOM 1228 C CA . LEU A 1 168 ? -10.488 -0.094 7.821 1.00 91.88 168 LEU A CA 1
ATOM 1229 C C . LEU A 1 168 ? -9.952 -1.528 7.928 1.00 91.88 168 LEU A C 1
ATOM 1231 O O . LEU A 1 168 ? -10.218 -2.230 8.905 1.00 91.88 168 LEU A O 1
ATOM 1235 N N . ILE A 1 169 ? -9.136 -1.932 6.959 1.00 93.31 169 ILE A N 1
ATOM 1236 C CA . ILE A 1 169 ? -8.225 -3.071 7.066 1.00 93.31 169 ILE A CA 1
ATOM 1237 C C . ILE A 1 169 ? -6.821 -2.513 7.268 1.00 93.31 169 ILE A C 1
ATOM 1239 O O . ILE A 1 169 ? -6.297 -1.795 6.415 1.00 93.31 169 ILE A O 1
ATOM 1243 N N . LEU A 1 170 ? -6.210 -2.859 8.397 1.00 94.19 170 LEU A N 1
ATOM 1244 C CA . LEU A 1 170 ? -4.864 -2.422 8.737 1.00 94.19 170 LEU A CA 1
ATOM 1245 C C . LEU A 1 170 ? -3.881 -3.574 8.539 1.00 94.19 170 LEU A C 1
ATOM 1247 O O . LEU A 1 170 ? -4.020 -4.625 9.163 1.00 94.19 170 LEU A O 1
ATOM 1251 N N . VAL A 1 171 ? -2.882 -3.378 7.687 1.00 94.50 171 VAL A N 1
ATOM 1252 C CA . VAL A 1 171 ? -1.791 -4.333 7.478 1.00 94.50 171 VAL A CA 1
ATOM 1253 C C . VAL A 1 171 ? -0.534 -3.760 8.112 1.00 94.50 171 VAL A C 1
ATOM 1255 O O . VAL A 1 171 ? -0.013 -2.743 7.661 1.00 94.50 171 VAL A O 1
ATOM 1258 N N . LEU A 1 172 ? -0.051 -4.405 9.168 1.00 93.88 172 LEU A N 1
ATOM 1259 C CA . LEU A 1 172 ? 1.163 -4.013 9.874 1.00 93.88 172 LEU A CA 1
ATOM 1260 C C . LEU A 1 172 ? 2.264 -4.994 9.504 1.00 93.88 172 LEU A C 1
ATOM 1262 O O . LEU A 1 172 ? 2.168 -6.186 9.808 1.00 93.88 172 LEU A O 1
ATOM 1266 N N . THR A 1 173 ? 3.288 -4.496 8.819 1.00 92.69 173 THR A N 1
ATOM 1267 C CA . THR A 1 173 ? 4.412 -5.312 8.369 1.00 92.69 173 THR A CA 1
ATOM 1268 C C . THR A 1 173 ? 5.698 -4.920 9.073 1.00 92.69 173 THR A C 1
ATOM 1270 O O . THR A 1 173 ? 5.973 -3.732 9.240 1.00 92.69 173 THR A O 1
ATOM 1273 N N . SER A 1 174 ? 6.511 -5.902 9.462 1.00 91.00 174 SER A N 1
ATOM 1274 C CA . SER A 1 174 ? 7.846 -5.640 9.992 1.00 91.00 174 SER A CA 1
ATOM 1275 C C . SER A 1 174 ? 8.945 -6.533 9.429 1.00 91.00 174 SER A C 1
ATOM 1277 O O . SER A 1 174 ? 8.696 -7.624 8.899 1.00 91.00 174 SER A O 1
ATOM 1279 N N . TYR A 1 175 ? 10.180 -6.033 9.495 1.00 86.19 175 TYR A N 1
ATOM 1280 C CA . TYR A 1 175 ? 11.367 -6.826 9.183 1.00 86.19 175 TYR A CA 1
ATOM 1281 C C . TYR A 1 175 ? 11.893 -7.530 10.434 1.00 86.19 175 TYR A C 1
ATOM 1283 O O . TYR A 1 175 ? 11.966 -8.756 10.452 1.00 86.19 175 TYR A O 1
ATOM 1291 N N . GLU A 1 176 ? 12.157 -6.777 11.499 1.00 86.69 176 GLU A N 1
ATOM 1292 C CA . GLU A 1 176 ? 12.503 -7.313 12.818 1.00 86.69 176 GLU A CA 1
ATOM 1293 C C . GLU A 1 176 ? 11.248 -7.559 13.689 1.00 86.69 176 GLU A C 1
ATOM 1295 O O . GLU A 1 176 ? 10.155 -7.066 13.370 1.00 86.69 176 GLU A O 1
ATOM 1300 N N . PRO A 1 177 ? 11.358 -8.320 14.798 1.00 87.88 177 PRO A N 1
ATOM 1301 C CA . PRO A 1 177 ? 10.267 -8.466 15.756 1.00 87.88 177 PRO A CA 1
ATOM 1302 C C . PRO A 1 177 ? 9.814 -7.115 16.317 1.00 87.88 177 PRO A C 1
ATOM 1304 O O . PRO A 1 177 ? 10.625 -6.313 16.775 1.00 87.88 177 PRO A O 1
ATOM 1307 N N . VAL A 1 178 ? 8.502 -6.884 16.329 1.00 90.19 178 VAL A N 1
ATOM 1308 C CA . VAL A 1 178 ? 7.882 -5.643 16.817 1.00 90.19 178 VAL A CA 1
ATOM 1309 C C . VAL A 1 178 ? 6.662 -5.975 17.671 1.00 90.19 178 VAL A C 1
ATOM 1311 O O . VAL A 1 178 ? 5.863 -6.849 17.329 1.00 90.19 178 VAL A O 1
ATOM 1314 N N . ARG A 1 179 ? 6.490 -5.252 18.782 1.00 91.31 179 ARG A N 1
ATOM 1315 C CA . ARG A 1 179 ? 5.259 -5.236 19.574 1.00 91.31 179 ARG A CA 1
ATOM 1316 C C . ARG A 1 179 ? 4.398 -4.057 19.129 1.00 91.31 179 ARG A C 1
ATOM 1318 O O . ARG A 1 179 ? 4.615 -2.917 19.534 1.00 91.31 179 ARG A O 1
ATOM 1325 N N . TRP A 1 180 ? 3.402 -4.344 18.304 1.00 93.38 180 TRP A N 1
ATOM 1326 C CA . TRP A 1 180 ? 2.453 -3.345 17.821 1.00 93.38 180 TRP A CA 1
ATOM 1327 C C . TRP A 1 180 ? 1.463 -2.944 18.918 1.00 93.38 180 TRP A C 1
ATOM 1329 O O . TRP A 1 180 ? 0.801 -3.799 19.509 1.00 93.38 180 TRP A O 1
ATOM 1339 N N . ARG A 1 181 ? 1.339 -1.641 19.177 1.00 93.88 181 ARG A N 1
ATOM 1340 C CA . ARG A 1 181 ? 0.360 -1.062 20.105 1.00 93.88 181 ARG A CA 1
ATOM 1341 C C . ARG A 1 181 ? -0.598 -0.176 19.325 1.00 93.88 181 ARG A C 1
ATOM 1343 O O . ARG A 1 181 ? -0.229 0.894 18.855 1.00 93.88 181 ARG A O 1
ATOM 1350 N N . LEU A 1 182 ? -1.828 -0.645 19.161 1.00 94.38 182 LEU A N 1
ATOM 1351 C CA . LEU A 1 182 ? -2.835 0.031 18.355 1.00 94.38 182 LEU A CA 1
ATOM 1352 C C . LEU A 1 182 ? -3.763 0.865 19.244 1.00 94.38 182 LEU A C 1
ATOM 1354 O O . LEU A 1 182 ? -4.422 0.329 20.132 1.00 94.38 182 LEU A O 1
ATOM 1358 N N . SER A 1 183 ? -3.832 2.167 18.979 1.00 94.75 183 SER A N 1
ATOM 1359 C CA . SER A 1 183 ? -4.776 3.096 19.604 1.00 94.75 183 SER A CA 1
ATOM 1360 C C . SER A 1 183 ? -5.751 3.612 18.552 1.00 94.75 183 SER A C 1
ATOM 1362 O O . SER A 1 183 ? -5.341 4.210 17.562 1.00 94.75 183 SER A O 1
ATOM 1364 N N . VAL A 1 184 ? -7.045 3.382 18.760 1.00 92.81 184 VAL A N 1
ATOM 1365 C CA . VAL A 1 184 ? -8.095 3.688 17.780 1.00 92.81 184 VAL A CA 1
ATOM 1366 C C . VAL A 1 184 ? -9.058 4.698 18.387 1.00 92.81 184 VAL A C 1
ATOM 1368 O O . VAL A 1 184 ? -9.629 4.438 19.448 1.00 92.81 184 VAL A O 1
ATOM 1371 N N . THR A 1 185 ? -9.232 5.859 17.753 1.00 91.50 185 THR A N 1
ATOM 1372 C CA . THR A 1 185 ? -10.167 6.875 18.257 1.00 91.50 185 THR A CA 1
ATOM 1373 C C . THR A 1 185 ? -11.617 6.511 17.943 1.00 91.50 185 THR A C 1
ATOM 1375 O O . THR A 1 185 ? -11.907 5.763 17.009 1.00 91.50 185 THR A O 1
ATOM 1378 N N . SER A 1 186 ? -12.557 7.091 18.694 1.00 88.94 186 SER A N 1
ATOM 1379 C CA . SER A 1 186 ? -13.989 6.983 18.395 1.00 88.94 186 SER A CA 1
ATOM 1380 C C . SER A 1 186 ? -14.287 7.424 16.957 1.00 88.94 186 SER A C 1
ATOM 1382 O O . SER A 1 186 ? -13.728 8.422 16.505 1.00 88.94 186 SER A O 1
ATOM 1384 N N . GLY A 1 187 ? -15.174 6.706 16.264 1.00 87.69 187 GLY A N 1
ATOM 1385 C CA . GLY A 1 187 ? -15.540 6.978 14.866 1.00 87.69 187 GLY A CA 1
ATOM 1386 C C . GLY A 1 187 ? -14.772 6.144 13.835 1.00 87.69 187 GLY A C 1
ATOM 1387 O O . GLY A 1 187 ? -15.171 6.100 12.672 1.00 87.69 187 GLY A O 1
ATOM 1388 N N . VAL A 1 188 ? -13.722 5.426 14.243 1.00 91.31 188 VAL A N 1
ATOM 1389 C CA . VAL A 1 188 ? -13.031 4.445 13.394 1.00 91.31 188 VAL A CA 1
ATOM 1390 C C . VAL A 1 188 ? -13.633 3.056 13.611 1.00 91.31 188 VAL A C 1
ATOM 1392 O O . VAL A 1 188 ? -13.752 2.595 14.744 1.00 91.31 188 VAL A O 1
ATOM 1395 N N . THR A 1 189 ? -13.952 2.359 12.520 1.00 91.62 189 THR A N 1
ATOM 1396 C CA . THR A 1 189 ? -14.300 0.930 12.548 1.00 91.62 189 THR A CA 1
ATOM 1397 C C . THR A 1 189 ? -13.184 0.138 11.885 1.00 91.62 189 THR A C 1
ATOM 1399 O O . THR A 1 189 ? -12.891 0.368 10.716 1.00 91.62 189 THR A O 1
ATOM 1402 N N . ILE A 1 190 ? -12.566 -0.792 12.614 1.00 92.75 190 ILE A N 1
ATOM 1403 C CA . ILE A 1 190 ? -11.573 -1.721 12.062 1.00 92.75 190 ILE A CA 1
ATOM 1404 C C . ILE A 1 190 ? -12.268 -3.046 11.763 1.00 92.75 190 ILE A C 1
ATOM 1406 O O . ILE A 1 190 ? -12.810 -3.667 12.673 1.00 92.75 190 ILE A O 1
ATOM 1410 N N . ASP A 1 191 ? -12.240 -3.477 10.501 1.00 94.25 191 ASP A N 1
ATOM 1411 C CA . ASP A 1 191 ? -12.722 -4.807 10.108 1.00 94.25 191 ASP A CA 1
ATOM 1412 C C . ASP A 1 191 ? -11.706 -5.876 10.523 1.00 94.25 191 ASP A C 1
ATOM 1414 O O . ASP A 1 191 ? -12.052 -6.862 11.174 1.00 94.25 191 ASP A O 1
ATOM 1418 N N . ARG A 1 192 ? -10.429 -5.673 10.160 1.00 94.56 192 ARG A N 1
ATOM 1419 C CA . ARG A 1 192 ? -9.336 -6.632 10.387 1.00 94.56 192 ARG A CA 1
ATOM 1420 C C . ARG A 1 192 ? -7.998 -5.939 10.599 1.00 94.56 192 ARG A C 1
ATOM 1422 O O . ARG A 1 192 ? -7.710 -4.913 9.984 1.00 94.56 192 ARG A O 1
ATOM 1429 N N . VAL A 1 193 ? -7.151 -6.584 11.398 1.00 95.31 193 VAL A N 1
ATOM 1430 C CA . VAL A 1 193 ? -5.720 -6.280 11.510 1.00 95.31 193 VAL A CA 1
ATOM 1431 C C . VAL A 1 193 ? -4.934 -7.496 11.033 1.00 95.31 193 VAL A C 1
ATOM 1433 O O . VAL A 1 193 ? -5.149 -8.605 11.522 1.00 95.31 193 VAL A O 1
ATOM 1436 N N . ILE A 1 194 ? -4.043 -7.297 10.067 1.00 94.50 194 ILE A N 1
ATOM 1437 C CA . ILE A 1 194 ? -3.189 -8.336 9.489 1.00 94.50 194 ILE A CA 1
ATOM 1438 C C . ILE A 1 194 ? -1.750 -8.029 9.889 1.00 94.50 194 ILE A C 1
ATOM 1440 O O . ILE A 1 194 ? -1.253 -6.939 9.618 1.00 94.50 194 ILE A O 1
ATOM 1444 N N . LEU A 1 195 ? -1.084 -8.992 10.525 1.00 92.31 195 LEU A N 1
ATOM 1445 C CA . LEU A 1 195 ? 0.319 -8.878 10.914 1.00 92.31 195 LEU A CA 1
ATOM 1446 C C . LEU A 1 195 ? 1.182 -9.691 9.950 1.00 92.31 195 LEU A C 1
ATOM 1448 O O . LEU A 1 195 ? 0.931 -10.879 9.746 1.00 92.31 195 LEU A O 1
ATOM 1452 N N . VAL A 1 196 ? 2.200 -9.054 9.377 1.00 90.31 196 VAL A N 1
ATOM 1453 C CA . VAL A 1 196 ? 3.159 -9.682 8.461 1.00 90.31 196 VAL A CA 1
ATOM 1454 C C . VAL A 1 196 ? 4.567 -9.447 8.998 1.00 90.31 196 VAL A C 1
ATOM 1456 O O . VAL A 1 196 ? 4.942 -8.318 9.286 1.00 90.31 196 VAL A O 1
ATOM 1459 N N . MET A 1 197 ? 5.369 -10.498 9.143 1.00 83.88 197 MET A N 1
ATOM 1460 C CA . MET A 1 197 ? 6.778 -10.363 9.514 1.00 83.88 197 MET A CA 1
ATOM 1461 C C . MET A 1 197 ? 7.621 -11.077 8.470 1.00 83.88 197 MET A C 1
ATOM 1463 O O . MET A 1 197 ? 7.418 -12.261 8.221 1.00 83.88 197 MET A O 1
ATOM 1467 N N . SER A 1 198 ? 8.536 -10.348 7.838 1.00 73.50 198 SER A N 1
ATOM 1468 C CA . SER A 1 198 ? 9.305 -10.852 6.689 1.00 73.50 198 SER A CA 1
ATOM 1469 C C . SER A 1 198 ? 10.486 -11.756 7.069 1.00 73.50 198 SER A C 1
ATOM 1471 O O . SER A 1 198 ? 11.033 -12.437 6.207 1.00 73.50 198 SER A O 1
ATOM 1473 N N . GLN A 1 199 ? 10.846 -11.825 8.354 1.00 65.62 199 GLN A N 1
ATOM 1474 C CA . GLN A 1 199 ? 11.788 -12.799 8.908 1.00 65.62 199 GLN A CA 1
ATOM 1475 C C . GLN A 1 199 ? 11.045 -13.899 9.684 1.00 65.62 199 GLN A C 1
ATOM 1477 O O . GLN A 1 199 ? 11.111 -13.924 10.904 1.00 65.62 199 GLN A O 1
ATOM 1482 N N . ASP A 1 200 ? 10.272 -14.755 9.017 1.00 50.25 200 ASP A N 1
ATOM 1483 C CA . ASP A 1 200 ? 9.619 -15.971 9.551 1.00 50.25 200 ASP A CA 1
ATOM 1484 C C . ASP A 1 200 ? 9.823 -16.314 11.050 1.00 50.25 200 ASP A C 1
ATOM 1486 O O . ASP A 1 200 ? 10.580 -17.220 11.384 1.00 50.25 200 ASP A O 1
ATOM 1490 N N . VAL A 1 201 ? 9.096 -15.652 11.963 1.00 40.44 201 VAL A N 1
ATOM 1491 C CA . VAL A 1 201 ? 8.692 -16.186 13.282 1.00 40.44 201 VAL A CA 1
ATOM 1492 C C . VAL A 1 201 ? 7.450 -15.423 13.781 1.00 40.44 201 VAL A C 1
ATOM 1494 O O . VAL A 1 201 ? 7.511 -14.638 14.727 1.00 40.44 201 VAL A O 1
ATOM 1497 N N . ILE A 1 202 ? 6.278 -15.639 13.176 1.00 35.97 202 ILE A N 1
ATOM 1498 C CA . ILE A 1 202 ? 5.025 -15.202 13.812 1.00 35.97 202 ILE A CA 1
ATOM 1499 C C . ILE A 1 202 ? 4.839 -16.040 15.088 1.00 35.97 202 ILE A C 1
ATOM 1501 O O . ILE A 1 202 ? 4.401 -17.188 15.032 1.00 35.97 202 ILE A O 1
ATOM 1505 N N . ARG A 1 203 ? 5.168 -15.481 16.257 1.00 34.25 203 ARG A N 1
ATOM 1506 C CA . ARG A 1 203 ? 4.610 -15.949 17.533 1.00 34.25 203 ARG A CA 1
ATOM 1507 C C . ARG A 1 203 ? 3.395 -15.088 17.831 1.00 34.25 203 ARG A C 1
ATOM 1509 O O . ARG A 1 203 ? 3.529 -13.984 18.348 1.00 34.25 203 ARG A O 1
ATOM 1516 N N . ALA A 1 204 ? 2.215 -15.586 17.473 1.00 29.89 204 ALA A N 1
ATOM 1517 C CA . ALA A 1 204 ? 0.970 -15.016 17.963 1.00 29.89 204 ALA A CA 1
ATOM 1518 C C . ALA A 1 204 ? 0.994 -15.050 19.502 1.00 29.89 204 ALA A C 1
ATOM 1520 O O . ALA A 1 204 ? 1.182 -16.114 20.096 1.00 29.89 204 ALA A O 1
ATOM 1521 N N . ILE A 1 205 ? 0.856 -13.885 20.134 1.00 34.31 205 ILE A N 1
ATOM 1522 C CA . ILE A 1 205 ? 0.564 -13.783 21.563 1.00 34.31 205 ILE A CA 1
ATOM 1523 C C . ILE A 1 205 ? -0.963 -13.736 21.660 1.00 34.31 205 ILE A C 1
ATOM 1525 O O . ILE A 1 205 ? -1.577 -12.832 21.094 1.00 34.31 205 ILE A O 1
ATOM 1529 N N . TYR A 1 206 ? -1.536 -14.769 22.284 1.00 33.09 206 TYR A N 1
ATOM 1530 C CA . TYR A 1 206 ? -2.954 -14.865 22.643 1.00 33.09 206 TYR A CA 1
ATOM 1531 C C . TYR A 1 206 ? -3.294 -13.937 23.809 1.00 33.09 206 TYR A C 1
ATOM 1533 O O . TYR A 1 206 ? -2.413 -13.760 24.684 1.00 33.09 206 TYR A O 1
#

Foldseek 3Di:
DKDADDDPAADWAFDRIWDQDPVRATPDDQIDGDHPPPDDDDDPPWQFADPDVQHRPPPCQPPRQPPFGRDPRTTAGPDDQFADGGRRAGADRQFDKDKPDPPDPDFDDDPNHTDIDIGGDHPRDPAEDEDEDEDAADPPWDDDPPDDTGADEDEDEADDPAADSHAYEYEYEYATHYDYDYHYDPRHHHPYYHYYYPPPDPPDDD

Organism: Geodia barretti (NCBI:txid519541)

Radius of gyration: 20.31 Å; chains: 1; bounding box: 54×31×53 Å

pLDDT: mean 77.92, std 13.62, range [29.89, 95.31]

InterPro domains:
  IPR000436 Sushi/SCR/CCP domain [PS50923] (1-35)
  IPR000436 Sushi/SCR/CCP domain [cd00033] (2-34)
  IPR035976 Sushi/SCR/CCP superfamily [SSF57535] (3-41)

Secondary structure (DSSP, 8-state):
-EEE---SSSEEES-SEEEB-TTSPBSSSPPEEE--SSS---STTPPBPBTTTTB-TT---TT--S--EEETTEEE---BTTB-TTT--BEETTEE-EET-TT-----EETTEEPP-EE---SS--S-EEEEEEES--TTSB--TTS--BPEEEEEEE--SS--SSPEEEEEEESS-EEEEEEE-TT--EEEEEEEESSS------

Sequence (206 aa):
MVAKYSCHEGTLVGPEMRTCLENCSWSGVEPSCRADESNGCSSPPTRQCVAPFNYCGSLRGPNGYQDITCVDGQCQCPGNAFYDHCTCLPHIGSCLIKQDSASIVGTPTTDGDSETTYGCVASDNCNYEVHVIGNYESSNGTHGVFTDRVAGDTDVIVSVSGESPRPLILVLTSYEPVRWRLSVTSGVTIDRVILVMSQDVIRAIY